Protein AF-0000000074068863 (afdb_homodimer)

Sequence (224 aa):
MDCFADDRDALNDFAKYYNNAHLSDVNIIVGDDTFAAHRLILAKNSEVFDRMLSQRWNGEKKDLEMVEDAPCQKVFPAFLRFLYCNHVVLHQDNCLPILILADKYNVISLKKMDCFADDRDALNDFAKYYNNAHLSDVNIIVGDDTFAAHRLILAKN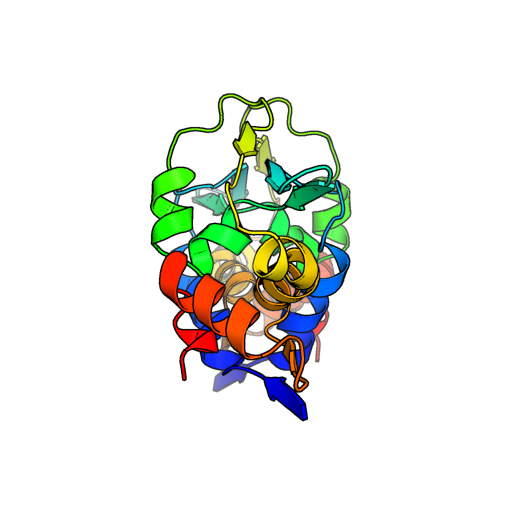SEVFDRMLSQRWNGEKKDLEMVEDAPCQKVFPAFLRFLYCNHVVLHQDNCLPILILADKYNVISLKK

Structure (mmCIF, N/CA/C/O backbone):
data_AF-0000000074068863-model_v1
#
loop_
_entity.id
_entity.type
_entity.pdbx_description
1 polymer 'BTB/POZ domain protein'
#
loop_
_atom_site.group_PDB
_atom_site.id
_atom_site.type_symbol
_atom_site.label_atom_id
_atom_site.label_alt_id
_atom_site.label_comp_id
_atom_site.label_asym_id
_atom_site.label_entity_id
_atom_site.label_seq_id
_atom_site.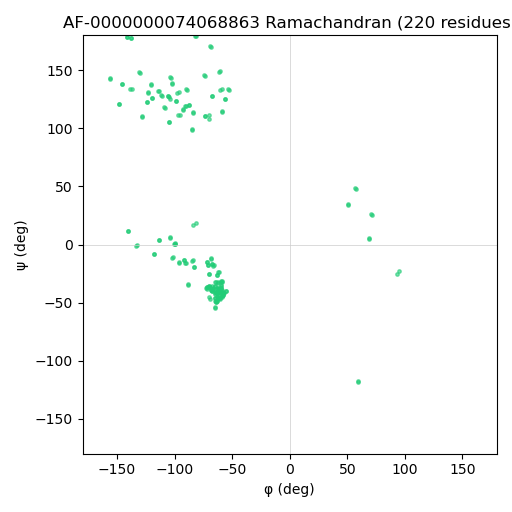pdbx_PDB_ins_code
_atom_site.Cartn_x
_atom_site.Cartn_y
_atom_site.Cartn_z
_atom_site.occupancy
_atom_site.B_iso_or_equiv
_atom_site.auth_seq_id
_atom_site.auth_comp_id
_atom_site.auth_asym_id
_atom_site.auth_atom_id
_atom_site.pdbx_PDB_model_num
ATOM 1 N N . MET A 1 1 ? -13 -16.969 -13.836 1 90.25 1 MET A N 1
ATOM 2 C CA . MET A 1 1 ? -13.695 -16.438 -12.664 1 90.25 1 MET A CA 1
ATOM 3 C C . MET A 1 1 ? -12.945 -15.25 -12.07 1 90.25 1 MET A C 1
ATOM 5 O O . MET A 1 1 ? -11.734 -15.32 -11.844 1 90.25 1 MET A O 1
ATOM 9 N N . ASP A 1 2 ? -13.688 -14.156 -11.938 1 90.56 2 ASP A N 1
ATOM 10 C CA . ASP A 1 2 ? -13.117 -12.953 -11.336 1 90.56 2 ASP A CA 1
ATOM 11 C C . ASP A 1 2 ? -13.195 -13.016 -9.812 1 90.56 2 ASP A C 1
ATOM 13 O O . ASP A 1 2 ? -14.281 -13.016 -9.234 1 90.56 2 ASP A O 1
ATOM 17 N N . CYS A 1 3 ? -12.094 -13.094 -9.188 1 92.06 3 CYS A N 1
ATOM 18 C CA . CYS A 1 3 ? -12.039 -13.25 -7.742 1 92.06 3 CYS A CA 1
ATOM 19 C C . CYS A 1 3 ? -11.414 -12.023 -7.086 1 92.06 3 CYS A C 1
ATOM 21 O O . CYS A 1 3 ? -10.414 -11.492 -7.578 1 92.06 3 CYS A O 1
ATOM 23 N N . PHE A 1 4 ? -12.078 -11.531 -6.055 1 90.44 4 PHE A N 1
ATOM 24 C CA . PHE A 1 4 ? -11.57 -10.453 -5.223 1 90.44 4 PHE A CA 1
ATOM 25 C C . PHE A 1 4 ? -11.438 -10.898 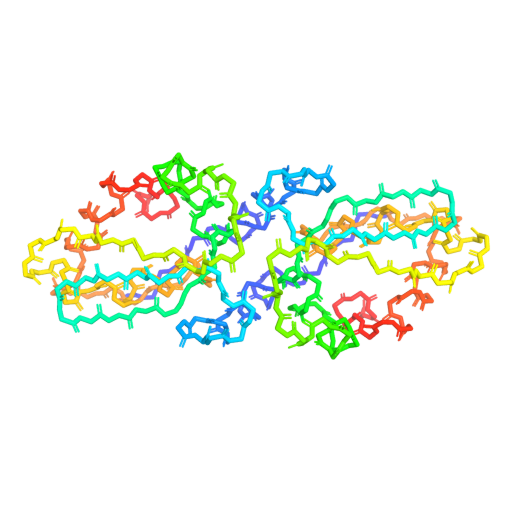-3.773 1 90.44 4 PHE A C 1
ATOM 27 O O . PHE A 1 4 ? -12.297 -11.617 -3.256 1 90.44 4 PHE A O 1
ATOM 34 N N . ALA A 1 5 ? -10.391 -10.516 -3.166 1 93.94 5 ALA A N 1
ATOM 35 C CA . ALA A 1 5 ? -10.312 -10.656 -1.714 1 93.94 5 ALA A CA 1
ATOM 36 C C . ALA A 1 5 ? -11.016 -9.5 -1.014 1 93.94 5 ALA A C 1
ATOM 38 O O . ALA A 1 5 ? -11.664 -8.68 -1.663 1 93.94 5 ALA A O 1
ATOM 39 N N . ASP A 1 6 ? -11.016 -9.539 0.266 1 93.94 6 ASP A N 1
ATOM 40 C CA . ASP A 1 6 ? -11.672 -8.5 1.047 1 93.94 6 ASP A CA 1
ATOM 41 C C . ASP A 1 6 ? -10.867 -7.203 1.026 1 93.94 6 ASP A C 1
ATOM 43 O O . ASP A 1 6 ? -9.789 -7.129 1.625 1 93.94 6 ASP A O 1
ATOM 47 N N . ASP A 1 7 ? -11.367 -6.223 0.38 1 93.5 7 ASP A N 1
ATOM 48 C CA . ASP A 1 7 ? -10.648 -4.969 0.178 1 93.5 7 ASP A CA 1
ATOM 49 C C . ASP A 1 7 ? -10.414 -4.25 1.506 1 93.5 7 ASP A C 1
ATOM 51 O O . ASP A 1 7 ? -9.352 -3.662 1.719 1 93.5 7 ASP A O 1
ATOM 55 N N . ARG A 1 8 ? -11.391 -4.234 2.352 1 92.56 8 ARG A N 1
ATOM 56 C CA . ARG A 1 8 ? -11.242 -3.557 3.635 1 92.56 8 ARG A CA 1
ATOM 57 C C . ARG A 1 8 ? -10.148 -4.203 4.473 1 92.56 8 ARG A C 1
ATOM 59 O O . ARG A 1 8 ? -9.32 -3.508 5.066 1 92.56 8 ARG A O 1
ATOM 66 N N . ASP A 1 9 ? -10.141 -5.5 4.438 1 93.56 9 ASP A N 1
ATOM 67 C CA . ASP A 1 9 ? -9.094 -6.23 5.156 1 93.56 9 ASP A CA 1
ATOM 68 C C . ASP A 1 9 ? -7.715 -5.914 4.586 1 93.56 9 ASP A C 1
ATOM 70 O O . ASP A 1 9 ? -6.758 -5.73 5.336 1 93.56 9 ASP A O 1
ATOM 74 N N . ALA A 1 10 ? -7.688 -5.859 3.299 1 93.88 10 ALA A N 1
ATOM 75 C CA . ALA A 1 10 ? -6.418 -5.586 2.633 1 93.88 10 ALA A CA 1
ATOM 76 C C . ALA A 1 10 ? -5.895 -4.199 2.998 1 93.88 10 ALA A C 1
ATOM 78 O O . ALA A 1 10 ? -4.699 -4.027 3.25 1 93.88 10 ALA A O 1
ATOM 79 N N . LEU A 1 11 ? -6.758 -3.236 3.051 1 93.75 11 LEU A N 1
ATOM 80 C CA . LEU A 1 11 ? -6.34 -1.877 3.385 1 93.75 11 LEU A CA 1
ATOM 81 C C . LEU A 1 11 ? -5.977 -1.769 4.863 1 93.75 11 LEU A C 1
ATOM 83 O O . LEU A 1 11 ? -5.02 -1.075 5.219 1 93.75 11 LEU A O 1
ATOM 87 N N . ASN A 1 12 ? -6.746 -2.469 5.672 1 93.06 12 ASN A N 1
ATOM 88 C CA . ASN A 1 12 ? -6.469 -2.461 7.105 1 93.06 12 ASN A CA 1
ATOM 89 C C . ASN A 1 12 ? -5.105 -3.068 7.418 1 93.06 12 ASN A C 1
ATOM 91 O O . ASN A 1 12 ? -4.484 -2.727 8.43 1 93.06 12 ASN A O 1
ATOM 95 N N . ASP A 1 13 ? -4.672 -3.92 6.562 1 94.81 13 ASP A N 1
ATOM 96 C CA . ASP A 1 13 ? -3.371 -4.555 6.742 1 94.81 13 ASP A CA 1
ATOM 97 C C . ASP A 1 13 ? -2.238 -3.541 6.598 1 94.81 13 ASP A C 1
ATOM 99 O O . ASP A 1 13 ? -1.121 -3.781 7.059 1 94.81 13 ASP A O 1
ATOM 103 N N . PHE A 1 14 ? -2.555 -2.404 6.023 1 97.06 14 PHE A N 1
ATOM 104 C CA . PHE A 1 14 ? -1.539 -1.364 5.922 1 97.06 14 PHE A CA 1
ATOM 105 C C . PHE A 1 14 ? -1.458 -0.557 7.211 1 97.06 14 PHE A C 1
ATOM 107 O O . PHE A 1 14 ? -0.473 0.146 7.449 1 97.06 14 PHE A O 1
ATOM 114 N N . ALA A 1 15 ? -2.477 -0.625 7.996 1 96.31 15 ALA A N 1
ATOM 115 C CA . ALA A 1 15 ? -2.574 0.203 9.195 1 96.31 15 ALA A CA 1
ATOM 116 C C . ALA A 1 15 ? -1.406 -0.059 10.141 1 96.31 15 ALA A C 1
ATOM 118 O O . ALA A 1 15 ? -0.915 0.859 10.797 1 96.31 15 ALA A O 1
ATOM 119 N N . LYS A 1 16 ? -0.924 -1.283 10.125 1 96.44 16 LYS A N 1
ATOM 120 C CA . LYS A 1 16 ? 0.138 -1.63 11.062 1 96.44 16 LYS A CA 1
ATOM 121 C C . LYS A 1 16 ? 1.459 -0.978 10.664 1 96.44 16 LYS A C 1
ATOM 123 O O . LYS A 1 16 ? 2.396 -0.921 11.469 1 96.44 16 LYS A O 1
ATOM 128 N N . TYR A 1 17 ? 1.529 -0.523 9.508 1 97.69 17 TYR A N 1
ATOM 129 C CA . TYR A 1 17 ? 2.766 0.092 9.039 1 97.69 17 TYR A CA 1
ATOM 130 C C . TYR A 1 17 ? 2.76 1.594 9.297 1 97.69 17 TYR A C 1
ATOM 132 O O . TYR A 1 17 ? 3.799 2.252 9.195 1 97.69 17 TYR A O 1
ATOM 140 N N . TYR A 1 18 ? 1.599 2.137 9.617 1 98.25 18 TYR A N 1
ATOM 141 C CA . TYR A 1 18 ? 1.511 3.557 9.945 1 98.25 18 TYR A CA 1
ATOM 142 C C . TYR A 1 18 ? 2.449 3.912 11.094 1 98.25 18 TYR A C 1
ATOM 144 O O . TYR A 1 18 ? 2.391 3.301 12.156 1 98.25 18 TYR A O 1
ATOM 152 N N . ASN A 1 19 ? 3.252 4.887 10.766 1 98.06 19 ASN A N 1
ATOM 153 C CA . ASN A 1 19 ? 4.242 5.391 11.711 1 98.06 19 ASN A CA 1
ATOM 154 C C . ASN A 1 19 ? 5.07 4.258 12.312 1 98.06 19 ASN A C 1
ATOM 156 O O . ASN A 1 19 ? 5.289 4.219 13.523 1 98.06 19 ASN A O 1
ATOM 160 N N . ASN A 1 20 ? 5.352 3.281 11.609 1 96.69 20 ASN A N 1
ATOM 161 C CA . ASN A 1 20 ? 6.203 2.131 11.883 1 96.69 20 ASN A CA 1
ATOM 162 C C . ASN A 1 20 ? 7.457 2.141 11.016 1 96.69 20 ASN A C 1
ATOM 164 O O . ASN A 1 20 ? 7.375 2.32 9.797 1 96.69 20 ASN A O 1
ATOM 168 N N . ALA A 1 21 ? 8.594 2.012 11.602 1 93.94 21 ALA A N 1
ATOM 169 C CA . ALA A 1 21 ? 9.867 2.117 10.898 1 93.94 21 ALA A CA 1
ATOM 170 C C . ALA A 1 21 ? 10.094 0.907 9.992 1 93.94 21 ALA A C 1
ATOM 172 O O . ALA A 1 21 ? 10.969 0.932 9.125 1 93.94 21 ALA A O 1
ATOM 173 N N . HIS A 1 22 ? 9.328 -0.153 10.273 1 93.88 22 HIS A N 1
ATOM 174 C CA . HIS A 1 22 ? 9.5 -1.366 9.484 1 93.88 22 HIS A CA 1
ATOM 175 C C . HIS A 1 22 ? 9.258 -1.096 8 1 93.88 22 HIS A C 1
ATOM 177 O O . HIS A 1 22 ? 8.18 -0.632 7.617 1 93.88 22 HIS A O 1
ATOM 183 N N . LEU A 1 23 ? 10.289 -1.227 7.152 1 92.5 23 LEU A N 1
ATOM 184 C CA . LEU A 1 23 ? 10.305 -1.057 5.703 1 92.5 23 LEU A CA 1
ATOM 185 C C . LEU A 1 23 ? 10.094 0.406 5.324 1 92.5 23 LEU A C 1
ATOM 187 O O . LEU A 1 23 ? 9.859 0.722 4.156 1 92.5 23 LEU A O 1
ATOM 191 N N . SER A 1 24 ? 10.039 1.281 6.293 1 93.75 24 SER A N 1
ATOM 192 C CA . SER A 1 24 ? 9.891 2.705 6.012 1 93.75 24 SER A CA 1
ATOM 193 C C . SER A 1 24 ? 11.055 3.23 5.184 1 93.75 24 SER A C 1
ATOM 195 O O . SER A 1 24 ? 12.188 2.762 5.328 1 93.75 24 SER A O 1
ATOM 197 N N . ASP A 1 25 ? 10.781 4.246 4.355 1 90.81 25 ASP A N 1
ATOM 198 C CA . ASP A 1 25 ? 11.82 4.754 3.471 1 90.81 25 ASP A CA 1
ATOM 199 C C . ASP A 1 25 ? 11.758 6.273 3.363 1 90.81 25 ASP A C 1
ATOM 201 O O . ASP A 1 25 ? 12.414 6.867 2.502 1 90.81 25 ASP A O 1
ATOM 205 N N . VAL A 1 26 ? 10.969 6.906 4.238 1 93.62 26 VAL A N 1
ATOM 206 C CA . VAL A 1 26 ? 10.906 8.359 4.316 1 93.62 26 VAL A CA 1
ATOM 207 C C . VAL A 1 26 ? 10.438 8.781 5.711 1 93.62 26 VAL A C 1
ATOM 209 O O . VAL A 1 26 ? 9.656 8.078 6.352 1 93.62 26 VAL A O 1
ATOM 212 N N . ASN A 1 27 ? 10.977 9.859 6.207 1 96.12 27 ASN A N 1
ATOM 213 C CA . ASN A 1 27 ? 10.492 10.516 7.418 1 96.12 27 ASN A CA 1
ATOM 214 C C . ASN A 1 27 ? 9.734 11.797 7.098 1 96.12 27 ASN A C 1
ATOM 216 O O . ASN A 1 27 ? 10.258 12.672 6.398 1 96.12 27 ASN A O 1
ATOM 220 N N . ILE A 1 28 ? 8.578 11.875 7.621 1 97.62 28 ILE A N 1
ATOM 221 C CA . ILE A 1 28 ? 7.801 13.102 7.473 1 97.62 28 ILE A CA 1
ATOM 222 C C . ILE A 1 28 ? 7.934 13.953 8.734 1 97.62 28 ILE A C 1
ATOM 224 O O . ILE A 1 28 ? 7.641 13.492 9.836 1 97.62 28 ILE A O 1
ATOM 228 N N . ILE A 1 29 ? 8.359 15.117 8.555 1 98 29 ILE A N 1
ATOM 229 C CA . ILE A 1 29 ? 8.531 16.031 9.68 1 98 29 ILE A CA 1
ATOM 230 C C . ILE A 1 29 ? 7.473 17.125 9.617 1 98 29 ILE A C 1
ATOM 232 O O . ILE A 1 29 ? 7.375 17.859 8.633 1 98 29 ILE A O 1
ATOM 236 N N . VAL A 1 30 ? 6.633 17.234 10.578 1 98.12 30 VAL A N 1
ATOM 237 C CA . VAL A 1 30 ? 5.586 18.25 10.703 1 98.12 30 VAL A CA 1
ATOM 238 C C . VAL A 1 30 ? 5.68 18.922 12.07 1 98.12 30 VAL A C 1
ATOM 240 O O . VAL A 1 30 ? 5.32 18.328 13.086 1 98.12 30 VAL A O 1
ATOM 243 N N . GLY A 1 31 ? 6.105 20.172 12.047 1 96.19 31 GLY A N 1
ATOM 244 C CA . GLY A 1 31 ? 6.391 20.797 13.32 1 96.19 31 GLY A CA 1
ATOM 245 C C . GLY A 1 31 ? 7.453 20.078 14.125 1 96.19 31 GLY A C 1
ATOM 246 O O . GLY A 1 31 ? 8.562 19.859 13.641 1 96.19 31 GLY A O 1
ATOM 247 N N . ASP A 1 32 ? 7.09 19.594 15.289 1 95.88 32 ASP A N 1
ATOM 248 C CA . ASP A 1 32 ? 8.039 18.922 16.172 1 95.88 32 ASP A CA 1
ATOM 249 C C . ASP A 1 32 ? 7.926 17.406 16.062 1 95.88 32 ASP A C 1
ATOM 251 O O . ASP A 1 32 ? 8.68 16.672 16.703 1 95.88 32 ASP A O 1
ATOM 255 N N . ASP A 1 33 ? 7.059 16.953 15.227 1 97.5 33 ASP A N 1
ATOM 256 C CA . ASP A 1 33 ? 6.812 15.523 15.133 1 97.5 33 ASP A CA 1
ATOM 257 C C . ASP A 1 33 ? 7.477 14.938 13.891 1 97.5 33 ASP A C 1
ATOM 259 O O . ASP A 1 33 ? 7.605 15.617 12.867 1 97.5 33 ASP A O 1
ATOM 263 N N . THR A 1 34 ? 7.941 13.773 14.055 1 98 34 THR A N 1
ATOM 264 C CA . THR A 1 34 ? 8.484 13 12.953 1 98 34 THR A CA 1
ATOM 265 C C . THR A 1 34 ? 7.766 11.656 12.82 1 98 34 THR A C 1
ATOM 267 O O . THR A 1 34 ? 7.543 10.969 13.82 1 98 34 THR A O 1
ATOM 270 N N . PHE A 1 35 ? 7.352 11.328 11.609 1 98.31 35 PHE A N 1
ATOM 271 C CA . PHE A 1 35 ? 6.648 10.078 11.344 1 98.31 35 PHE A CA 1
ATOM 272 C C . PHE A 1 35 ? 7.418 9.227 10.336 1 98.31 35 PHE A C 1
ATOM 274 O O . PHE A 1 35 ? 7.758 9.703 9.25 1 98.31 35 PHE A O 1
ATOM 281 N N . ALA A 1 36 ? 7.688 7.977 10.727 1 97 36 ALA A N 1
ATOM 282 C CA . ALA A 1 36 ? 8.148 7.02 9.727 1 97 36 ALA A CA 1
ATOM 283 C C . ALA A 1 36 ? 7.043 6.695 8.727 1 97 36 ALA A C 1
ATOM 285 O O . ALA A 1 36 ? 5.91 6.406 9.117 1 97 36 ALA A O 1
ATOM 286 N N . ALA A 1 37 ? 7.355 6.832 7.441 1 97 37 ALA A N 1
ATOM 287 C CA . ALA A 1 37 ? 6.336 6.594 6.426 1 97 37 ALA A CA 1
ATOM 288 C C . ALA A 1 37 ? 6.91 5.809 5.246 1 97 37 ALA A C 1
ATOM 290 O O . ALA A 1 37 ? 8.062 5.371 5.289 1 97 37 ALA A O 1
ATOM 291 N N . HIS A 1 38 ? 6.148 5.5 4.324 1 95.81 38 HIS A N 1
ATOM 292 C CA . HIS A 1 38 ? 6.496 4.746 3.123 1 95.81 38 HIS A CA 1
ATOM 293 C C . HIS A 1 38 ? 6.145 5.531 1.862 1 95.81 38 HIS A C 1
ATOM 295 O O . HIS A 1 38 ? 4.988 5.91 1.663 1 95.81 38 HIS A O 1
ATOM 301 N N . ARG A 1 39 ? 7.102 5.77 1.04 1 95.88 39 ARG A N 1
ATOM 302 C CA . ARG A 1 39 ? 6.918 6.602 -0.145 1 95.88 39 ARG A CA 1
ATOM 303 C C . ARG A 1 39 ? 5.773 6.082 -1.008 1 95.88 39 ARG A C 1
ATOM 305 O O . ARG A 1 39 ? 4.984 6.867 -1.536 1 95.88 39 ARG A O 1
ATOM 312 N N . LEU A 1 40 ? 5.672 4.785 -1.131 1 96.44 40 LEU A N 1
ATOM 313 C CA . LEU A 1 40 ? 4.648 4.18 -1.975 1 96.44 40 LEU A CA 1
ATOM 314 C C . LEU A 1 40 ? 3.252 4.586 -1.514 1 96.44 40 LEU A C 1
ATOM 316 O O . LEU A 1 40 ? 2.4 4.938 -2.334 1 96.44 40 LEU A O 1
ATOM 320 N N . ILE A 1 41 ? 3.008 4.555 -0.222 1 97.81 41 ILE A N 1
ATOM 321 C CA . ILE A 1 41 ? 1.711 4.898 0.351 1 97.81 41 ILE A CA 1
ATOM 322 C C . ILE A 1 41 ? 1.386 6.359 0.052 1 97.81 41 ILE A C 1
ATOM 324 O O . I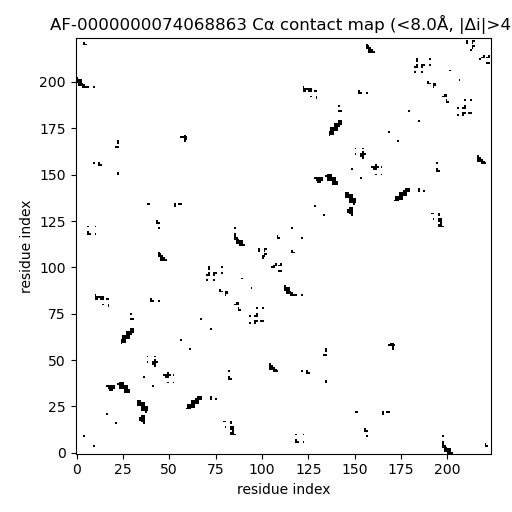LE A 1 41 ? 0.269 6.68 -0.359 1 97.81 41 ILE A O 1
ATOM 328 N N . LEU A 1 42 ? 2.361 7.184 0.259 1 97.44 42 LEU A N 1
ATOM 329 C CA . LEU A 1 42 ? 2.166 8.609 0.044 1 97.44 42 LEU A CA 1
ATOM 330 C C . LEU A 1 42 ? 1.904 8.906 -1.429 1 97.44 42 LEU A C 1
ATOM 332 O O . LEU A 1 42 ? 0.942 9.602 -1.765 1 97.44 42 LEU A O 1
ATOM 336 N N . ALA A 1 43 ? 2.686 8.328 -2.285 1 96.81 43 ALA A N 1
ATOM 337 C CA . ALA A 1 43 ? 2.623 8.602 -3.719 1 96.81 43 ALA A CA 1
ATOM 338 C C . ALA A 1 43 ? 1.327 8.07 -4.324 1 96.81 43 ALA A C 1
ATOM 340 O O . ALA A 1 43 ? 0.73 8.703 -5.191 1 96.81 43 ALA A O 1
ATOM 341 N N . LYS A 1 44 ? 0.929 6.949 -3.875 1 96.94 44 LYS A N 1
ATOM 342 C CA . LYS A 1 44 ? -0.286 6.332 -4.398 1 96.94 44 LYS A CA 1
ATOM 343 C C . LYS A 1 44 ? -1.507 7.207 -4.133 1 96.94 44 LYS A C 1
ATOM 345 O O . LYS A 1 44 ? -2.426 7.27 -4.953 1 96.94 44 LYS A O 1
ATOM 350 N N . ASN A 1 45 ? -1.521 7.918 -3.043 1 97.12 45 ASN A N 1
ATOM 351 C CA . ASN A 1 45 ? -2.691 8.664 -2.594 1 97.12 45 ASN A CA 1
ATOM 352 C C . ASN A 1 45 ? -2.631 10.125 -3.035 1 97.12 45 ASN A C 1
ATOM 354 O O . ASN A 1 45 ? -3.635 10.836 -2.979 1 97.12 45 ASN A O 1
ATOM 358 N N . SER A 1 46 ? -1.479 10.547 -3.441 1 97.69 46 SER A N 1
ATOM 359 C CA . SER A 1 46 ? -1.29 11.984 -3.656 1 97.69 46 SER A CA 1
ATOM 360 C C . SER A 1 46 ? -0.292 12.242 -4.777 1 97.69 46 SER A C 1
ATOM 362 O O . SER A 1 46 ? 0.893 11.93 -4.648 1 97.69 46 SER A O 1
ATOM 364 N N . GLU A 1 47 ? -0.693 12.93 -5.82 1 96.25 47 GLU A N 1
ATOM 365 C CA . GLU A 1 47 ? 0.211 13.32 -6.898 1 96.25 47 GLU A CA 1
ATOM 366 C C . GLU A 1 47 ? 1.283 14.281 -6.402 1 96.25 47 GLU A C 1
ATOM 368 O O . GLU A 1 47 ? 2.412 14.273 -6.895 1 96.25 47 GLU A O 1
ATOM 373 N N . VAL A 1 48 ? 0.938 15.07 -5.473 1 97.06 48 VAL A N 1
ATOM 374 C CA . VAL A 1 48 ? 1.883 16.016 -4.883 1 97.06 48 VAL A CA 1
ATOM 375 C C . VAL A 1 48 ? 3.008 15.25 -4.191 1 97.06 48 VAL A C 1
ATOM 377 O O . VAL A 1 48 ? 4.188 15.5 -4.453 1 97.06 48 VAL A O 1
ATOM 380 N N . PHE A 1 49 ? 2.615 14.297 -3.371 1 96.62 49 PHE A N 1
ATOM 381 C CA . PHE A 1 49 ? 3.635 13.469 -2.736 1 96.62 49 PHE A CA 1
ATOM 382 C C . PHE A 1 49 ? 4.422 12.688 -3.777 1 96.62 49 PHE A C 1
ATOM 384 O O . PHE A 1 49 ? 5.633 12.484 -3.631 1 96.62 49 PHE A O 1
ATOM 391 N N . ASP A 1 50 ? 3.738 12.234 -4.781 1 96.06 50 ASP A N 1
ATOM 392 C CA . ASP A 1 50 ? 4.406 11.484 -5.84 1 96.06 50 ASP A CA 1
ATOM 393 C C . ASP A 1 50 ? 5.52 12.312 -6.477 1 96.06 50 ASP A C 1
ATOM 395 O O . ASP A 1 50 ? 6.637 11.82 -6.66 1 96.06 50 ASP A O 1
ATOM 399 N N . ARG A 1 51 ? 5.262 13.492 -6.727 1 94 51 ARG A N 1
ATOM 400 C CA . ARG A 1 51 ? 6.246 14.391 -7.328 1 94 51 ARG A CA 1
ATOM 401 C C . ARG A 1 51 ? 7.371 14.703 -6.348 1 94 51 ARG A C 1
ATOM 403 O O . ARG A 1 51 ? 8.539 14.742 -6.73 1 94 51 ARG A O 1
ATOM 410 N N . MET A 1 52 ? 7.059 14.828 -5.062 1 92.06 52 MET A N 1
ATOM 411 C CA . MET A 1 52 ? 8.039 15.164 -4.035 1 92.06 52 MET A CA 1
ATOM 412 C C . MET A 1 52 ? 9.008 14.016 -3.801 1 92.06 52 MET A C 1
ATOM 414 O O . MET A 1 52 ? 10.164 14.227 -3.434 1 92.06 52 MET A O 1
ATOM 418 N N . LEU A 1 53 ? 8.492 12.82 -4.117 1 91.25 53 LEU A N 1
ATOM 419 C CA . LEU A 1 53 ? 9.25 11.641 -3.697 1 91.25 53 LEU A CA 1
ATOM 420 C C . LEU A 1 53 ? 9.789 10.883 -4.902 1 91.25 53 LEU A C 1
ATOM 422 O O . LEU A 1 53 ? 10.344 9.789 -4.758 1 91.25 53 LEU A O 1
ATOM 426 N N . SER A 1 54 ? 9.578 11.391 -6.023 1 86.38 54 SER A N 1
ATOM 427 C CA . SER A 1 54 ? 9.922 10.695 -7.262 1 86.38 54 SER A CA 1
ATOM 428 C C . SER A 1 54 ? 11.438 10.578 -7.422 1 86.38 54 SER A C 1
ATOM 430 O O . SER A 1 54 ? 11.914 9.797 -8.242 1 86.38 54 SER A O 1
ATOM 432 N N . GLN A 1 55 ? 12.148 11.281 -6.641 1 77.94 55 GLN A N 1
ATOM 433 C CA . GLN A 1 55 ? 13.594 11.188 -6.785 1 77.94 55 GLN A CA 1
ATOM 434 C C . GLN A 1 55 ? 14.117 9.867 -6.23 1 77.94 55 GLN A C 1
ATOM 436 O O . GLN A 1 55 ? 13.516 9.289 -5.324 1 77.94 55 GLN A O 1
ATOM 441 N N . ARG A 1 56 ? 15.164 9.438 -6.98 1 66.5 56 ARG A N 1
ATOM 442 C CA . ARG A 1 56 ? 15.758 8.141 -6.68 1 66.5 56 ARG A CA 1
ATOM 443 C C . ARG A 1 56 ? 16.281 8.094 -5.25 1 66.5 56 ARG A C 1
ATOM 445 O O . ARG A 1 56 ? 16.844 9.07 -4.758 1 66.5 56 ARG A O 1
ATOM 452 N N . TRP A 1 57 ? 15.898 6.98 -4.672 1 64.56 57 TRP A N 1
ATOM 453 C CA . TRP A 1 57 ? 16.344 6.668 -3.318 1 64.56 57 TRP A CA 1
ATOM 454 C C . TRP A 1 57 ? 17.844 6.344 -3.303 1 64.56 57 TRP A C 1
ATOM 456 O O . TRP A 1 57 ? 18.312 5.551 -4.117 1 64.56 57 TRP A O 1
ATOM 466 N N . ASN A 1 58 ? 18.609 7.145 -2.811 1 62.59 58 ASN A N 1
ATOM 467 C CA . ASN A 1 58 ? 20.047 6.922 -2.713 1 62.59 58 ASN A CA 1
ATOM 468 C C . ASN A 1 58 ? 20.391 6.043 -1.515 1 62.59 58 ASN A C 1
ATOM 470 O O . ASN A 1 58 ? 21.562 5.961 -1.121 1 62.59 58 ASN A O 1
ATOM 474 N N . GLY A 1 59 ? 19.391 5.344 -1.023 1 63.09 59 GLY A N 1
ATOM 475 C CA . GLY A 1 59 ? 19.625 4.461 0.107 1 63.09 59 GLY A CA 1
ATOM 476 C C . GLY A 1 59 ? 19.344 5.113 1.445 1 63.09 59 GLY A C 1
ATOM 477 O O . GLY A 1 59 ? 19.172 4.426 2.455 1 63.09 59 GLY A O 1
ATOM 478 N N . GLU A 1 60 ? 19.453 6.43 1.458 1 67.31 60 GLU A N 1
ATOM 479 C CA . GLU A 1 60 ? 19.219 7.105 2.727 1 67.31 60 GLU A CA 1
ATOM 480 C C . GLU A 1 60 ? 17.766 7.605 2.82 1 67.31 60 GLU A C 1
ATOM 482 O O . GLU A 1 60 ? 17.219 8.109 1.84 1 67.31 60 GLU A O 1
ATOM 487 N N . LYS A 1 61 ? 17.266 7.234 3.973 1 78.19 61 LYS A N 1
ATOM 488 C CA . LYS A 1 61 ? 15.922 7.742 4.207 1 78.19 61 LYS A CA 1
ATOM 489 C C . LYS A 1 61 ? 15.867 9.258 4.016 1 78.19 61 LYS A C 1
ATOM 491 O O . LYS A 1 61 ? 16.734 9.984 4.492 1 78.19 61 LYS A O 1
ATOM 496 N N . LYS A 1 62 ? 14.93 9.633 3.34 1 83.56 62 LYS A N 1
ATOM 497 C CA . LYS A 1 62 ? 14.703 11.047 3.076 1 83.56 62 LYS A CA 1
ATOM 498 C C . LYS A 1 62 ? 13.828 11.672 4.156 1 83.56 62 LYS A C 1
ATOM 500 O O . LYS A 1 62 ? 12.852 11.07 4.602 1 83.56 62 LYS A O 1
ATOM 505 N N .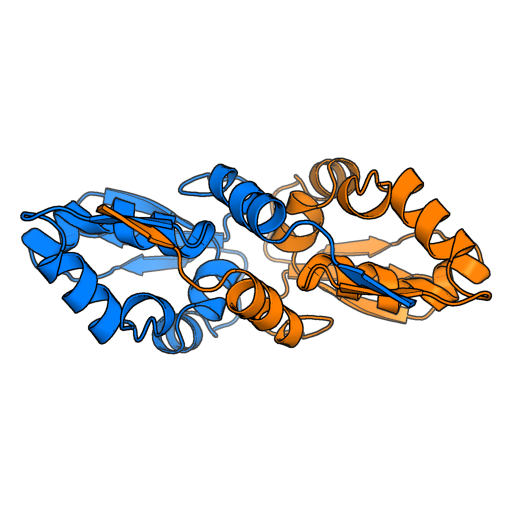 ASP A 1 63 ? 14.297 12.82 4.609 1 91.38 63 ASP A N 1
ATOM 506 C CA . ASP A 1 63 ? 13.445 13.625 5.477 1 91.38 63 ASP A CA 1
ATOM 507 C C . ASP A 1 63 ? 12.602 14.602 4.66 1 91.38 63 ASP A C 1
ATOM 509 O O . ASP A 1 63 ? 13.141 15.422 3.908 1 91.38 63 ASP A O 1
ATOM 513 N N . LEU A 1 64 ? 11.359 14.453 4.773 1 94 64 LEU A N 1
ATOM 514 C CA . LEU A 1 64 ? 10.43 15.359 4.109 1 94 64 LEU A CA 1
ATOM 515 C C . LEU A 1 64 ? 9.805 16.328 5.113 1 94 64 LEU A C 1
ATOM 517 O O . LEU A 1 64 ? 8.961 15.922 5.918 1 94 64 LEU A O 1
ATOM 521 N N . GLU A 1 65 ? 10.234 17.516 5.078 1 95.25 65 GLU A N 1
ATOM 522 C CA . GLU A 1 65 ? 9.711 18.516 6 1 95.25 65 GLU A CA 1
ATOM 523 C C . GLU A 1 65 ? 8.469 19.188 5.434 1 95.25 65 GLU A C 1
ATOM 525 O O . GLU A 1 65 ? 8.523 19.812 4.367 1 95.25 65 GLU A O 1
ATOM 530 N N . MET A 1 66 ? 7.387 19.047 6.156 1 95.69 66 MET A N 1
ATOM 531 C CA . MET A 1 66 ? 6.117 19.656 5.77 1 95.69 66 MET A CA 1
ATOM 532 C C . MET A 1 66 ? 5.812 20.891 6.625 1 95.69 66 MET A C 1
ATOM 534 O O . MET A 1 66 ? 5.766 20.797 7.852 1 95.69 66 MET A O 1
ATOM 538 N N . VAL A 1 67 ? 5.582 21.938 5.965 1 96.69 67 VAL A N 1
ATOM 539 C CA . VAL A 1 67 ? 5.242 23.172 6.664 1 96.69 67 VAL A CA 1
ATOM 540 C C . VAL A 1 67 ? 3.725 23.328 6.719 1 96.69 67 VAL A C 1
ATOM 542 O O . VAL A 1 67 ? 3.088 23.594 5.695 1 96.69 67 VAL A O 1
ATOM 545 N N . GLU A 1 68 ? 3.178 23.219 7.879 1 98.06 68 GLU A N 1
ATOM 546 C CA . GLU A 1 68 ? 1.736 23.297 8.102 1 98.06 68 GLU A CA 1
ATOM 547 C C . GLU A 1 68 ? 1.408 24.266 9.234 1 98.06 68 GLU A C 1
ATOM 549 O O . GLU A 1 68 ? 2.209 24.453 10.148 1 98.06 68 GLU A O 1
ATOM 554 N N . ASP A 1 69 ? 0.293 24.891 9.133 1 97.62 69 ASP A N 1
ATOM 555 C CA . ASP A 1 69 ? -0.154 25.719 10.25 1 97.62 69 ASP A CA 1
ATOM 556 C C . ASP A 1 69 ? -0.546 24.859 11.453 1 97.62 69 ASP A C 1
ATOM 558 O O . ASP A 1 69 ? -0.62 23.625 11.344 1 97.62 69 ASP A O 1
ATOM 562 N N . ALA A 1 70 ? -0.775 25.422 12.539 1 97.62 70 ALA A N 1
ATOM 563 C CA . ALA A 1 70 ? -0.948 24.719 13.812 1 97.62 70 ALA A CA 1
ATOM 564 C C . ALA A 1 70 ? -2.137 23.766 13.758 1 97.62 70 ALA A C 1
ATOM 566 O O . ALA A 1 70 ? -2.027 22.609 14.164 1 97.62 70 ALA A O 1
ATOM 567 N N . PRO A 1 71 ? -3.318 24.172 13.242 1 97.88 71 PRO A N 1
ATOM 568 C CA . PRO A 1 71 ? -4.449 23.25 13.195 1 97.88 71 PRO A CA 1
ATOM 569 C C . PRO A 1 71 ? -4.164 22.016 12.328 1 97.88 71 PRO A C 1
ATOM 571 O O . PRO A 1 71 ? -4.586 20.906 12.672 1 97.88 71 PRO A O 1
ATOM 574 N N . CYS A 1 72 ? -3.488 22.203 11.258 1 98.38 72 CYS A N 1
ATOM 575 C CA . CYS A 1 72 ? -3.156 21.109 10.359 1 98.38 72 CYS A CA 1
ATOM 576 C C . CYS A 1 72 ? -2.092 20.203 10.969 1 98.38 72 CYS A C 1
ATOM 578 O O . CYS A 1 72 ? -2.113 19 10.766 1 98.38 72 CYS A O 1
ATOM 580 N N . GLN A 1 73 ? -1.125 20.828 11.711 1 98.5 73 GLN A N 1
ATOM 581 C CA . GLN A 1 73 ? -0.138 20.016 12.406 1 98.5 73 GLN A CA 1
ATOM 582 C C . GLN A 1 73 ? -0.811 19.062 13.391 1 98.5 73 GLN A C 1
ATOM 584 O O . GLN A 1 73 ? -0.438 17.891 13.477 1 98.5 73 GLN A O 1
ATOM 589 N N . LYS A 1 74 ? -1.785 19.531 14.023 1 97.88 74 LYS A N 1
ATOM 590 C CA . LYS A 1 74 ? -2.477 18.766 15.055 1 97.88 74 LYS A CA 1
ATOM 591 C C . LYS A 1 74 ? -3.176 17.547 14.453 1 97.88 74 LYS A C 1
ATOM 593 O O . LYS A 1 74 ? -3.242 16.5 15.078 1 97.88 74 LYS A O 1
ATOM 598 N N . VAL A 1 75 ? -3.711 17.656 13.234 1 98.25 75 VAL A N 1
ATOM 599 C CA . VAL A 1 75 ? -4.539 16.594 12.672 1 98.25 75 VAL A CA 1
ATOM 600 C C . VAL A 1 75 ? -3.717 15.758 11.695 1 98.25 75 VAL A C 1
ATOM 602 O O . VAL A 1 75 ? -4.223 14.805 11.109 1 98.25 75 VAL A O 1
ATOM 605 N N . PHE A 1 76 ? -2.461 16.078 11.523 1 98.5 76 PHE A N 1
ATOM 606 C CA . PHE A 1 76 ? -1.644 15.414 10.516 1 98.5 76 PHE A CA 1
ATOM 607 C C . PHE A 1 76 ? -1.572 13.914 10.773 1 98.5 76 PHE A C 1
ATOM 609 O O . PHE A 1 76 ? -1.61 13.109 9.836 1 98.5 76 PHE A O 1
ATOM 616 N N . PRO A 1 77 ? -1.511 13.5 12.07 1 98 77 PRO A N 1
ATOM 617 C CA . PRO A 1 77 ? -1.489 12.055 12.32 1 98 77 PRO A CA 1
ATOM 618 C C . PRO A 1 77 ? -2.719 11.344 11.758 1 98 77 PRO A C 1
ATOM 620 O O . PRO A 1 77 ? -2.594 10.289 11.125 1 98 77 PRO A O 1
ATOM 623 N N . ALA A 1 78 ? -3.887 11.906 11.93 1 97.75 78 ALA A N 1
ATOM 624 C CA . ALA A 1 78 ? -5.113 11.312 11.414 1 97.75 78 ALA A CA 1
ATOM 625 C C . ALA A 1 78 ? -5.125 11.312 9.891 1 97.75 78 ALA A C 1
ATOM 627 O O . ALA A 1 78 ? -5.551 10.344 9.258 1 97.75 78 ALA A O 1
ATOM 628 N N . PHE A 1 79 ? -4.602 12.398 9.336 1 98.38 79 PHE A N 1
ATOM 629 C CA . PHE A 1 79 ? -4.48 12.531 7.891 1 98.38 79 PHE A CA 1
ATOM 630 C C . PHE A 1 79 ? -3.545 11.469 7.328 1 98.38 79 PHE A C 1
ATOM 632 O O . PHE A 1 79 ? -3.904 10.758 6.391 1 98.38 79 PHE A O 1
ATOM 639 N N . LEU A 1 80 ? -2.398 11.352 7.949 1 98.56 80 LEU A N 1
ATOM 640 C CA . LEU A 1 80 ? -1.412 10.367 7.5 1 98.56 80 LEU A CA 1
ATOM 641 C C . LEU A 1 80 ? -1.947 8.953 7.652 1 98.56 80 LEU A C 1
ATOM 643 O O . LEU A 1 80 ? -1.765 8.117 6.762 1 98.56 80 LEU A O 1
ATOM 647 N N . ARG A 1 81 ? -2.629 8.68 8.742 1 98 81 ARG A N 1
ATOM 648 C CA . ARG A 1 81 ? -3.197 7.355 8.953 1 98 81 ARG A CA 1
ATOM 649 C C . ARG A 1 81 ? -4.23 7.027 7.879 1 98 81 ARG A C 1
ATOM 651 O O . ARG A 1 81 ? -4.312 5.887 7.418 1 98 81 ARG A O 1
ATOM 658 N N . PHE A 1 82 ? -4.965 7.996 7.496 1 97.94 82 PHE A N 1
ATOM 659 C CA . PHE A 1 82 ? -5.938 7.812 6.426 1 97.94 82 PHE A CA 1
ATOM 660 C C . PHE A 1 82 ? -5.258 7.32 5.152 1 97.94 82 PHE A C 1
ATOM 662 O O . PHE A 1 82 ? -5.785 6.445 4.461 1 97.94 82 PHE A O 1
ATOM 669 N N . LEU A 1 83 ? -4.152 7.863 4.867 1 97.81 83 LEU A N 1
ATOM 670 C CA . LEU A 1 83 ? -3.443 7.465 3.658 1 97.81 83 LEU A CA 1
ATOM 671 C C . LEU A 1 83 ? -3.061 5.992 3.713 1 97.81 83 LEU A C 1
ATOM 673 O O . LEU A 1 83 ? -2.873 5.355 2.674 1 97.81 83 LEU A O 1
ATOM 677 N N . TYR A 1 84 ? -2.949 5.426 4.832 1 97.69 84 TYR A N 1
ATOM 678 C CA . TYR A 1 84 ? -2.576 4.023 4.988 1 97.69 84 TYR A CA 1
ATOM 679 C C . TYR A 1 84 ? -3.805 3.125 4.949 1 97.69 84 TYR A C 1
ATOM 681 O O . TYR A 1 84 ? -3.756 2.016 4.414 1 97.69 84 TYR A O 1
ATOM 689 N N . CYS A 1 85 ? -4.91 3.57 5.473 1 95.31 85 CYS A N 1
ATOM 690 C CA . CYS A 1 85 ? -5.957 2.576 5.695 1 95.31 85 CYS A CA 1
ATOM 691 C C . CYS A 1 85 ? -7.301 3.072 5.18 1 95.31 85 CYS A C 1
ATOM 693 O O . CYS A 1 85 ? -8.32 2.41 5.363 1 95.31 85 CYS A O 1
ATOM 695 N N . ASN A 1 86 ? -7.363 4.273 4.641 1 96 86 ASN A N 1
ATOM 696 C CA . ASN A 1 86 ? -8.547 4.766 3.951 1 96 86 ASN A CA 1
ATOM 697 C C . ASN A 1 86 ? -9.688 5.051 4.926 1 96 86 ASN A C 1
ATOM 699 O O . ASN A 1 86 ? -10.859 4.969 4.559 1 96 86 ASN A O 1
ATOM 703 N N . HIS A 1 87 ? -9.344 5.336 6.16 1 95.88 87 HIS A N 1
ATOM 704 C CA . HIS A 1 87 ? -10.336 5.543 7.211 1 95.88 87 HIS A CA 1
ATOM 705 C C . HIS A 1 87 ? -9.953 6.723 8.102 1 95.88 87 HIS A C 1
ATOM 707 O O . HIS A 1 87 ? -8.781 6.887 8.453 1 95.88 87 HIS A O 1
ATOM 713 N N . VAL A 1 88 ? -10.961 7.609 8.383 1 96.56 88 VAL A N 1
ATOM 714 C CA . VAL A 1 88 ? -10.695 8.734 9.273 1 96.56 88 VAL A CA 1
ATOM 715 C C . VAL A 1 88 ? -11.945 9.047 10.102 1 96.56 88 VAL A C 1
ATOM 717 O O . VAL A 1 88 ? -13.062 8.969 9.594 1 96.56 88 VAL A O 1
ATOM 720 N N . VAL A 1 89 ? -11.742 9.32 11.328 1 96.5 89 VAL A N 1
ATOM 721 C CA . VAL A 1 89 ? -12.82 9.773 12.203 1 96.5 89 VAL A CA 1
ATOM 722 C C . VAL A 1 89 ? -12.859 11.305 12.219 1 96.5 89 VAL A C 1
ATOM 724 O O . VAL A 1 89 ? -11.906 11.945 12.656 1 96.5 89 VAL A O 1
ATOM 727 N N . LEU A 1 90 ? -13.938 11.867 11.742 1 95.81 90 LEU A N 1
ATOM 728 C CA . LEU A 1 90 ? -14.062 13.32 11.656 1 95.81 90 LEU A CA 1
ATOM 729 C C . LEU A 1 90 ? -14.938 13.859 12.781 1 95.81 90 LEU A C 1
ATOM 731 O O . LEU A 1 90 ? -15.898 13.211 13.195 1 95.81 90 LEU A O 1
ATOM 735 N N . HIS A 1 91 ? -14.508 14.875 13.258 1 95.56 91 HIS A N 1
ATOM 736 C CA . HIS A 1 91 ? -15.289 15.641 14.219 1 95.56 91 HIS A CA 1
ATOM 737 C C . HIS A 1 91 ? -15.125 17.141 14 1 95.56 91 HIS A C 1
ATOM 739 O O . HIS A 1 91 ? -14.383 17.562 13.102 1 95.56 91 HIS A O 1
ATOM 745 N N . GLN A 1 92 ? -15.789 17.875 14.773 1 94.69 92 GLN A N 1
ATOM 746 C CA . GLN A 1 92 ? -15.914 19.312 14.547 1 94.69 92 GLN A CA 1
ATOM 747 C C . GLN A 1 92 ? -14.547 20 14.547 1 94.69 92 GLN A C 1
ATOM 749 O O . GLN A 1 92 ? -14.305 20.906 13.75 1 94.69 92 GLN A O 1
ATOM 754 N N . ASP A 1 93 ? -13.656 19.547 15.258 1 95.62 93 ASP A N 1
ATOM 755 C CA . ASP A 1 93 ? -12.391 20.234 15.453 1 95.62 93 ASP A CA 1
ATOM 756 C C . ASP A 1 93 ? -11.359 19.797 14.414 1 95.62 93 ASP A C 1
ATOM 758 O O . ASP A 1 93 ? -10.344 20.469 14.219 1 95.62 93 ASP A O 1
ATOM 762 N N . ASN A 1 94 ? -11.617 18.688 13.742 1 97.12 94 ASN A N 1
ATOM 763 C CA . ASN A 1 94 ? -10.555 18.203 12.875 1 97.12 94 ASN A CA 1
ATOM 764 C C . ASN A 1 94 ? -10.992 18.188 11.406 1 97.12 94 ASN A C 1
ATOM 766 O O . ASN A 1 94 ? -10.156 18.047 10.508 1 97.12 94 ASN A O 1
ATOM 770 N N . CYS A 1 95 ? -12.18 18.422 11.133 1 96.19 95 CYS A N 1
ATOM 771 C CA . CYS A 1 95 ? -12.727 18.281 9.797 1 96.19 95 CYS A CA 1
ATOM 772 C C . CYS A 1 95 ? -12.086 19.281 8.828 1 96.19 95 CYS A C 1
ATOM 774 O O . CYS A 1 95 ? -11.523 18.875 7.812 1 96.19 95 CYS A O 1
ATOM 776 N N . LEU A 1 96 ? -12.117 20.5 9.156 1 97 96 LEU A N 1
ATOM 777 C CA . LEU A 1 96 ? -11.625 21.547 8.25 1 97 96 LEU A CA 1
ATOM 778 C C . LEU A 1 96 ? -10.125 21.391 8.016 1 97 96 LEU A C 1
ATOM 780 O O . LEU A 1 96 ? -9.672 21.359 6.867 1 97 96 LEU A O 1
ATOM 784 N N . PRO A 1 97 ? -9.352 21.234 9.078 1 98.12 97 PRO A N 1
ATOM 785 C CA . PRO A 1 97 ? -7.914 21.062 8.844 1 98.12 97 PRO A CA 1
ATOM 786 C C . PRO A 1 97 ? -7.605 19.844 7.984 1 98.12 97 PRO A C 1
ATOM 788 O O . PRO A 1 97 ? -6.672 19.875 7.176 1 98.12 97 PRO A O 1
ATOM 791 N N . ILE A 1 98 ? -8.336 18.781 8.109 1 98.12 98 ILE A N 1
ATOM 792 C CA . ILE A 1 98 ? -8.117 17.578 7.305 1 98.12 98 ILE A CA 1
ATOM 793 C C . ILE A 1 98 ? -8.453 17.875 5.844 1 98.12 98 ILE A C 1
ATOM 795 O O . ILE A 1 98 ? -7.723 17.453 4.941 1 98.12 98 ILE A O 1
ATOM 799 N N . LEU A 1 99 ? -9.516 18.625 5.664 1 97.12 99 LEU A N 1
ATOM 800 C CA . LEU A 1 99 ? -9.898 18.969 4.301 1 97.12 99 LEU A CA 1
ATOM 801 C C . LEU A 1 99 ? -8.867 19.891 3.662 1 97.12 99 LEU A C 1
ATOM 803 O O . LEU A 1 99 ? -8.586 19.781 2.467 1 97.12 99 LEU A O 1
ATOM 807 N N . ILE A 1 100 ? -8.312 20.75 4.414 1 98.06 100 ILE A N 1
ATOM 808 C CA . ILE A 1 100 ? -7.254 21.641 3.939 1 98.06 100 ILE A CA 1
ATOM 809 C C . ILE A 1 100 ? -6.043 20.812 3.5 1 98.06 100 ILE A C 1
ATOM 811 O O . ILE A 1 100 ? -5.504 21.031 2.412 1 98.06 100 ILE A O 1
ATOM 815 N N . LEU A 1 101 ? -5.664 19.859 4.297 1 98.31 101 LEU A N 1
ATOM 816 C CA . LEU A 1 101 ? -4.559 18.984 3.943 1 98.31 101 LEU A CA 1
ATOM 817 C C . LEU A 1 101 ? -4.883 18.172 2.686 1 98.31 101 LEU A C 1
ATOM 819 O O . LEU A 1 101 ? -4.035 18.031 1.805 1 98.31 101 LEU A O 1
ATOM 823 N N . ALA A 1 102 ? -6.098 17.688 2.617 1 98.12 102 ALA A N 1
ATOM 824 C CA . ALA A 1 102 ? -6.523 16.906 1.451 1 98.12 102 ALA A CA 1
ATOM 825 C C . ALA A 1 102 ? -6.387 17.734 0.172 1 98.12 102 ALA A C 1
ATOM 827 O O . ALA A 1 102 ? -5.934 17.219 -0.856 1 98.12 102 ALA A O 1
ATOM 828 N N . ASP A 1 103 ? -6.777 18.953 0.309 1 97.75 103 ASP A N 1
ATOM 829 C CA . ASP A 1 103 ? -6.684 19.859 -0.841 1 97.75 103 ASP A CA 1
ATOM 830 C C . ASP A 1 103 ? -5.227 20.172 -1.163 1 97.75 103 ASP A C 1
ATOM 832 O O . ASP A 1 103 ? -4.809 20.094 -2.32 1 97.75 103 ASP A O 1
ATOM 836 N N . LYS A 1 104 ? -4.457 20.484 -0.209 1 97.88 104 LYS A N 1
ATOM 837 C 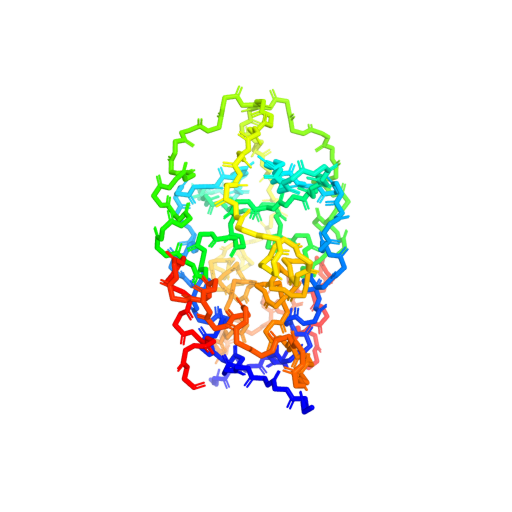CA . LYS A 1 104 ? -3.059 20.875 -0.371 1 97.88 104 LYS A CA 1
ATOM 838 C C . LYS A 1 104 ? -2.248 19.766 -1.023 1 97.88 104 LYS A C 1
ATOM 840 O O . LYS A 1 104 ? -1.421 20.016 -1.9 1 97.88 104 LYS A O 1
ATOM 845 N N . TYR A 1 105 ? -2.537 18.578 -0.603 1 97.94 105 TYR A N 1
ATOM 846 C CA . TYR A 1 105 ? -1.749 17.453 -1.092 1 97.94 105 TYR A CA 1
ATOM 847 C C . TYR A 1 105 ? -2.52 16.656 -2.143 1 97.94 105 TYR A C 1
ATOM 849 O O . TYR A 1 105 ? -2.096 15.57 -2.545 1 97.94 105 TYR A O 1
ATOM 857 N N . ASN A 1 106 ? -3.668 17.156 -2.514 1 97.62 106 ASN A N 1
ATOM 858 C CA . ASN A 1 106 ? -4.496 16.609 -3.584 1 97.62 106 ASN A CA 1
ATOM 859 C C . ASN A 1 106 ? -4.855 15.156 -3.328 1 97.62 106 ASN A C 1
ATOM 861 O O . ASN A 1 106 ? -4.676 14.305 -4.203 1 97.62 106 ASN A O 1
ATOM 865 N N . VAL A 1 107 ? -5.293 14.898 -2.148 1 97.75 107 VAL A N 1
ATOM 866 C CA . VAL A 1 107 ? -5.832 13.586 -1.821 1 97.75 107 VAL A CA 1
ATOM 867 C C . VAL A 1 107 ? -7.309 13.516 -2.213 1 97.75 107 VAL A C 1
ATOM 869 O O . VAL A 1 107 ? -8.188 13.836 -1.406 1 97.75 107 VAL A O 1
ATOM 872 N N . ILE A 1 108 ? -7.574 12.961 -3.305 1 94.81 108 ILE A N 1
ATOM 873 C CA . ILE A 1 108 ? -8.883 13.031 -3.939 1 94.81 108 ILE A CA 1
ATOM 874 C C . ILE A 1 108 ? -9.891 12.211 -3.133 1 94.81 108 ILE A C 1
ATOM 876 O O . ILE A 1 108 ? -11.062 12.578 -3.029 1 94.81 108 ILE A O 1
ATOM 880 N N . SER A 1 109 ? -9.469 11.156 -2.611 1 93.94 109 SER A N 1
ATOM 881 C CA . SER A 1 109 ? -10.352 10.258 -1.888 1 93.94 109 SER A CA 1
ATOM 882 C C . SER A 1 109 ? -10.891 10.906 -0.619 1 93.94 109 SER A C 1
ATOM 884 O O . SER A 1 109 ? -11.875 10.438 -0.044 1 93.94 109 SER A O 1
ATOM 886 N N . LEU A 1 110 ? -10.281 11.945 -0.144 1 91.88 110 LEU A N 1
ATOM 887 C CA . LEU A 1 110 ? -10.719 12.656 1.055 1 91.88 110 LEU A CA 1
ATOM 888 C C . LEU A 1 110 ? -11.453 13.938 0.69 1 91.88 110 LEU A C 1
ATOM 890 O O . LEU A 1 110 ? -12.047 14.586 1.555 1 91.88 110 LEU A O 1
ATOM 894 N N . LYS A 1 111 ? -11.398 14.352 -0.525 1 82.31 111 LYS A N 1
ATOM 895 C CA . LYS A 1 111 ? -12.078 15.57 -0.948 1 82.31 111 LYS A CA 1
ATOM 896 C C . LYS A 1 111 ? -13.547 15.297 -1.271 1 82.31 111 LYS A C 1
ATOM 898 O O . LYS A 1 111 ? -14.352 16.219 -1.359 1 82.31 111 LYS A O 1
ATOM 903 N N . LYS A 1 112 ? -13.867 14.055 -1.39 1 65.56 112 LYS A N 1
ATOM 904 C CA . LYS A 1 112 ? -15.234 13.75 -1.796 1 65.56 112 LYS A CA 1
ATOM 905 C C . LYS A 1 112 ? -16.141 13.586 -0.581 1 65.56 112 LYS A C 1
ATOM 907 O O . LYS A 1 112 ? -15.711 13.086 0.461 1 65.56 112 LYS A O 1
ATOM 912 N N . MET B 1 1 ? -17.75 11.273 13.164 1 90.19 1 MET B N 1
ATOM 913 C CA . MET B 1 1 ? -18.219 10.555 11.984 1 90.19 1 MET B CA 1
ATOM 914 C C . MET B 1 1 ? -17.125 9.672 11.406 1 90.19 1 MET B C 1
ATOM 916 O O . MET B 1 1 ? -16 10.133 11.188 1 90.19 1 MET B O 1
ATOM 920 N N . ASP B 1 2 ? -17.469 8.398 11.258 1 90.69 2 ASP B N 1
ATOM 921 C CA . ASP B 1 2 ? -16.531 7.461 10.656 1 90.69 2 ASP B CA 1
ATOM 922 C C . ASP B 1 2 ? -16.609 7.508 9.133 1 90.69 2 ASP B C 1
ATOM 924 O O . ASP B 1 2 ? -17.641 7.156 8.547 1 90.69 2 ASP B O 1
ATOM 928 N N . CYS B 1 3 ? -15.594 7.938 8.523 1 91.94 3 CYS B N 1
ATOM 929 C CA . CYS B 1 3 ? -15.578 8.102 7.078 1 91.94 3 CYS B CA 1
ATOM 930 C C . CYS B 1 3 ? -14.594 7.141 6.43 1 91.94 3 CYS B C 1
ATOM 932 O O . CYS B 1 3 ? -13.484 6.945 6.934 1 91.94 3 CYS B O 1
ATOM 934 N N . PHE B 1 4 ? -15.055 6.469 5.395 1 90.38 4 PHE B N 1
ATOM 935 C CA . PHE B 1 4 ? -14.227 5.602 4.566 1 90.38 4 PHE B CA 1
ATOM 936 C C . PHE B 1 4 ? -14.234 6.07 3.115 1 90.38 4 PHE B C 1
ATOM 938 O O . PHE B 1 4 ? -15.281 6.473 2.594 1 90.38 4 PHE B O 1
ATOM 945 N N . ALA B 1 5 ? -13.125 6.055 2.521 1 93.88 5 ALA B N 1
ATOM 946 C CA . ALA B 1 5 ? -13.086 6.219 1.069 1 93.88 5 ALA B CA 1
ATOM 947 C C . ALA B 1 5 ? -13.383 4.898 0.36 1 93.88 5 ALA B C 1
ATOM 949 O O . ALA B 1 5 ? -13.742 3.91 1.001 1 93.88 5 ALA B O 1
ATOM 950 N N . ASP B 1 6 ? -13.383 4.945 -0.912 1 93.88 6 ASP B N 1
ATOM 951 C CA . ASP B 1 6 ? -13.672 3.75 -1.701 1 93.88 6 ASP B CA 1
ATOM 952 C C . ASP B 1 6 ? -12.492 2.777 -1.675 1 93.88 6 ASP B C 1
ATOM 954 O O . ASP B 1 6 ? -11.445 3.047 -2.262 1 93.88 6 ASP B O 1
ATOM 958 N N . ASP B 1 7 ? -12.664 1.681 -1.034 1 93.5 7 ASP B N 1
ATOM 959 C CA . ASP B 1 7 ? -11.594 0.714 -0.825 1 93.5 7 ASP B CA 1
ATOM 960 C C . ASP B 1 7 ? -11.125 0.117 -2.15 1 93.5 7 ASP B C 1
ATOM 962 O O . ASP B 1 7 ? -9.93 -0.109 -2.35 1 93.5 7 ASP B O 1
ATOM 966 N N . ARG B 1 8 ? -12.031 -0.21 -3.012 1 92.5 8 ARG B N 1
ATOM 967 C CA . ARG B 1 8 ? -11.664 -0.801 -4.293 1 92.5 8 ARG B CA 1
ATOM 968 C C . ARG B 1 8 ? -10.82 0.164 -5.121 1 92.5 8 ARG B C 1
ATOM 970 O O . ARG B 1 8 ? -9.812 -0.23 -5.707 1 92.5 8 ARG B O 1
ATOM 977 N N . ASP B 1 9 ? -11.227 1.405 -5.09 1 93.38 9 ASP B N 1
ATOM 978 C CA . ASP B 1 9 ? -10.461 2.432 -5.793 1 93.38 9 ASP B CA 1
ATOM 979 C C . ASP B 1 9 ? -9.055 2.568 -5.207 1 93.38 9 ASP B C 1
ATOM 981 O O . ASP B 1 9 ? -8.078 2.705 -5.945 1 93.38 9 ASP B O 1
ATOM 985 N N . ALA B 1 10 ? -9.031 2.51 -3.922 1 93.75 10 ALA B N 1
ATOM 986 C CA . ALA B 1 10 ? -7.742 2.65 -3.242 1 93.75 10 ALA B CA 1
ATOM 987 C C . ALA B 1 10 ? -6.805 1.504 -3.605 1 93.75 10 ALA B C 1
ATOM 989 O O . ALA B 1 10 ? -5.609 1.72 -3.838 1 93.75 10 ALA B O 1
ATOM 990 N N . LEU B 1 11 ? -7.316 0.324 -3.68 1 93.62 11 LEU B N 1
ATOM 991 C CA . LEU B 1 11 ? -6.488 -0.83 -4.012 1 93.62 11 LEU B CA 1
ATOM 992 C C . LEU B 1 11 ? -6.09 -0.809 -5.484 1 93.62 11 LEU B C 1
ATOM 994 O O . LEU B 1 11 ? -4.965 -1.172 -5.836 1 93.62 11 LEU B O 1
ATOM 998 N N . ASN B 1 12 ? -7.031 -0.378 -6.301 1 92.81 12 ASN B N 1
ATOM 999 C CA . ASN B 1 12 ? -6.75 -0.283 -7.73 1 92.81 12 ASN B CA 1
ATOM 1000 C C . ASN B 1 12 ? -5.641 0.725 -8.016 1 92.81 12 ASN B C 1
ATOM 1002 O O . ASN B 1 12 ? -4.926 0.6 -9.008 1 92.81 12 ASN B O 1
ATOM 1006 N N . ASP B 1 13 ? -5.512 1.66 -7.145 1 94.75 13 ASP B N 1
ATOM 1007 C CA . ASP B 1 13 ? -4.473 2.672 -7.301 1 94.75 13 ASP B CA 1
ATOM 1008 C C . ASP B 1 13 ? -3.082 2.059 -7.133 1 94.75 13 ASP B C 1
ATOM 1010 O O . ASP B 1 13 ? -2.088 2.635 -7.582 1 94.75 13 ASP B O 1
ATOM 1014 N N . PHE B 1 14 ? -3.033 0.882 -6.562 1 97 14 PHE B N 1
ATOM 1015 C CA . PHE B 1 14 ? -1.747 0.208 -6.441 1 97 14 PHE B CA 1
ATOM 1016 C C . PHE B 1 14 ? -1.4 -0.533 -7.727 1 97 14 PHE B C 1
ATOM 1018 O O . PHE B 1 14 ? -0.239 -0.877 -7.957 1 97 14 PHE B O 1
ATOM 1025 N N . ALA B 1 15 ? -2.383 -0.792 -8.523 1 96.12 15 ALA B N 1
ATOM 1026 C CA . ALA B 1 15 ? -2.197 -1.607 -9.719 1 96.12 15 ALA B CA 1
ATOM 1027 C C . ALA B 1 15 ? -1.166 -0.982 -10.656 1 96.12 15 ALA B C 1
ATOM 1029 O O . ALA B 1 15 ? -0.402 -1.694 -11.312 1 96.12 15 ALA B O 1
ATOM 1030 N N . LYS B 1 16 ? -1.11 0.325 -10.641 1 96.25 16 LYS B N 1
ATOM 1031 C CA . LYS B 1 16 ? -0.208 0.997 -11.57 1 96.25 16 LYS B CA 1
ATOM 1032 C C . LYS B 1 16 ? 1.249 0.8 -11.164 1 96.25 16 LYS B C 1
ATOM 1034 O O . LYS B 1 16 ? 2.16 1.046 -11.961 1 96.25 16 LYS B O 1
ATOM 1039 N N . TYR B 1 17 ? 1.452 0.388 -10 1 97.69 17 TYR B N 1
ATOM 1040 C CA . TYR B 1 17 ? 2.818 0.2 -9.523 1 97.69 17 TYR B CA 1
ATOM 1041 C C . TYR B 1 17 ? 3.295 -1.225 -9.781 1 97.69 17 TYR B C 1
ATOM 1043 O O . TYR B 1 17 ? 4.488 -1.518 -9.664 1 97.69 17 TYR B O 1
ATOM 1051 N N . TYR B 1 18 ? 2.371 -2.109 -10.109 1 98.25 18 TYR B N 1
ATOM 1052 C CA . TYR B 1 18 ? 2.742 -3.482 -10.438 1 98.25 18 TYR B CA 1
ATOM 1053 C C . TYR B 1 18 ? 3.756 -3.518 -11.578 1 98.25 18 TYR B C 1
ATOM 1055 O O . TYR B 1 18 ? 3.514 -2.955 -12.648 1 98.25 18 TYR B O 1
ATOM 1063 N N . ASN B 1 19 ? 4.832 -4.176 -11.25 1 98.06 19 ASN B N 1
ATOM 1064 C CA . ASN B 1 19 ? 5.941 -4.336 -12.18 1 98.06 19 ASN B CA 1
ATOM 1065 C C . ASN B 1 19 ? 6.375 -2.998 -12.773 1 98.06 19 ASN B C 1
ATOM 1067 O O . ASN B 1 19 ? 6.586 -2.891 -13.984 1 98.06 19 ASN B O 1
ATOM 1071 N N . ASN B 1 20 ? 6.305 -1.986 -12.07 1 96.62 20 ASN B N 1
ATOM 1072 C CA . ASN B 1 20 ? 6.746 -0.623 -12.336 1 96.62 20 ASN B CA 1
ATOM 1073 C C . ASN B 1 20 ? 7.934 -0.235 -11.461 1 96.62 20 ASN B C 1
ATOM 1075 O O . ASN B 1 20 ? 7.906 -0.438 -10.242 1 96.62 20 ASN B O 1
ATOM 1079 N N . ALA B 1 21 ? 8.969 0.249 -12.039 1 93.88 21 ALA B N 1
ATOM 1080 C CA . ALA B 1 21 ? 10.203 0.556 -11.328 1 93.88 21 ALA B CA 1
ATOM 1081 C C . ALA B 1 21 ? 10.031 1.775 -10.43 1 93.88 21 ALA B C 1
ATOM 1083 O O . ALA B 1 21 ? 10.859 2.031 -9.555 1 93.88 21 ALA B O 1
ATOM 1084 N N . HIS B 1 22 ? 8.969 2.533 -10.711 1 93.75 22 HIS B N 1
ATOM 1085 C CA . HIS B 1 22 ? 8.734 3.736 -9.914 1 93.75 22 HIS B CA 1
ATOM 1086 C C . HIS B 1 22 ? 8.586 3.402 -8.438 1 93.75 22 HIS B C 1
ATOM 1088 O O . HIS B 1 22 ? 7.715 2.619 -8.055 1 93.75 22 HIS B O 1
ATOM 1094 N N . LEU B 1 23 ? 9.523 3.855 -7.582 1 92.31 23 LEU B N 1
ATOM 1095 C CA . LEU B 1 23 ? 9.594 3.697 -6.137 1 92.31 23 LEU B CA 1
ATOM 1096 C C . LEU B 1 23 ? 9.859 2.244 -5.758 1 92.31 23 LEU B C 1
ATOM 1098 O O . LEU B 1 23 ? 9.727 1.867 -4.594 1 92.31 23 LEU B O 1
ATOM 1102 N N . SER B 1 24 ? 10.094 1.392 -6.723 1 93.69 24 SER B N 1
ATOM 1103 C CA . SER B 1 24 ? 10.398 -0.006 -6.441 1 93.69 24 SER B CA 1
ATOM 1104 C C . SER B 1 24 ? 11.672 -0.135 -5.605 1 93.69 24 SER B C 1
ATOM 1106 O O . SER B 1 24 ? 12.594 0.666 -5.746 1 93.69 24 SER B O 1
ATOM 1108 N N . ASP B 1 25 ? 11.711 -1.174 -4.77 1 90.88 25 ASP B N 1
ATOM 1109 C CA . ASP B 1 25 ? 12.859 -1.327 -3.875 1 90.88 25 ASP B CA 1
ATOM 1110 C C . ASP B 1 25 ? 13.273 -2.791 -3.768 1 90.88 25 ASP B C 1
ATOM 1112 O O . ASP B 1 25 ? 14.078 -3.15 -2.9 1 90.88 25 ASP B O 1
ATOM 1116 N N . VAL B 1 26 ? 12.734 -3.648 -4.648 1 93.88 26 VAL B N 1
ATOM 1117 C CA . VAL B 1 26 ? 13.133 -5.047 -4.73 1 93.88 26 VAL B CA 1
ATOM 1118 C C . VAL B 1 26 ? 12.836 -5.594 -6.125 1 93.88 26 VAL B C 1
ATOM 1120 O O . VAL B 1 26 ? 11.883 -5.168 -6.773 1 93.88 26 VAL B O 1
ATOM 1123 N N . ASN B 1 27 ? 13.695 -6.43 -6.617 1 96.25 27 ASN B N 1
ATOM 1124 C CA . ASN B 1 27 ? 13.453 -7.199 -7.832 1 96.25 27 ASN B CA 1
ATOM 1125 C C . ASN B 1 27 ? 13.148 -8.656 -7.516 1 96.25 27 ASN B C 1
ATOM 1127 O O . ASN B 1 27 ? 13.914 -9.32 -6.812 1 96.25 27 ASN B O 1
ATOM 1131 N N . ILE B 1 28 ? 12.062 -9.109 -8.055 1 97.69 28 ILE B N 1
ATOM 1132 C CA . ILE B 1 28 ? 11.719 -10.516 -7.914 1 97.69 28 ILE B CA 1
ATOM 1133 C C . ILE B 1 28 ? 12.125 -11.281 -9.172 1 97.69 28 ILE B C 1
ATOM 1135 O O . ILE B 1 28 ? 11.711 -10.93 -10.281 1 97.69 28 ILE B O 1
ATOM 1139 N N . ILE B 1 29 ? 12.898 -12.242 -8.977 1 98.06 29 ILE B N 1
ATOM 1140 C CA . ILE B 1 29 ? 13.367 -13.055 -10.094 1 98.06 29 ILE B CA 1
ATOM 1141 C C . ILE B 1 29 ? 12.711 -14.43 -10.047 1 98.06 29 ILE B C 1
ATOM 1143 O O . ILE B 1 29 ? 12.844 -15.156 -9.055 1 98.06 29 ILE B O 1
ATOM 1147 N N . VAL B 1 30 ? 11.945 -14.797 -11.031 1 98.19 30 VAL B N 1
ATOM 1148 C CA . VAL B 1 30 ? 11.281 -16.094 -11.164 1 98.19 30 VAL B CA 1
ATOM 1149 C C . VAL B 1 30 ? 11.594 -16.688 -12.531 1 98.19 30 VAL B C 1
ATOM 1151 O O . VAL B 1 30 ? 11.07 -16.234 -13.547 1 98.19 30 VAL B O 1
ATOM 1154 N N . GLY B 1 31 ? 12.391 -17.75 -12.5 1 96.25 31 GLY B N 1
ATOM 1155 C CA . GLY B 1 31 ? 12.867 -18.25 -13.773 1 96.25 31 GLY B CA 1
ATOM 1156 C C . GLY B 1 31 ? 13.656 -17.234 -14.57 1 96.25 31 GLY B C 1
ATOM 1157 O O . GLY B 1 31 ? 14.625 -16.656 -14.07 1 96.25 31 GLY B O 1
ATOM 1158 N N . ASP B 1 32 ? 13.164 -16.875 -15.734 1 95.88 32 ASP B N 1
ATOM 1159 C CA . ASP B 1 32 ? 13.859 -15.938 -16.609 1 95.88 32 ASP B CA 1
ATOM 1160 C C . ASP B 1 32 ? 13.273 -14.531 -16.5 1 95.88 32 ASP B C 1
ATOM 1162 O O . ASP B 1 32 ? 13.758 -13.602 -17.141 1 95.88 32 ASP B O 1
ATOM 1166 N N . ASP B 1 33 ? 12.297 -14.398 -15.68 1 97.56 33 ASP B N 1
ATOM 1167 C CA . ASP B 1 33 ? 11.609 -13.117 -15.586 1 97.56 33 ASP B CA 1
ATOM 1168 C C . ASP B 1 33 ? 12.039 -12.352 -14.336 1 97.56 33 ASP B C 1
ATOM 1170 O O . ASP B 1 33 ? 12.367 -12.961 -13.312 1 97.56 33 ASP B O 1
ATOM 1174 N N . THR B 1 34 ? 12.117 -11.109 -14.492 1 98.06 34 THR B N 1
ATOM 1175 C CA . THR B 1 34 ? 12.383 -10.195 -13.383 1 98.06 34 THR B CA 1
ATOM 1176 C C . THR B 1 34 ? 11.273 -9.156 -13.266 1 98.06 34 THR B C 1
ATOM 1178 O O . THR B 1 34 ? 10.852 -8.57 -14.266 1 98.06 34 THR B O 1
ATOM 1181 N N . PHE B 1 35 ? 10.758 -8.984 -12.062 1 98.31 35 PHE B N 1
ATOM 1182 C CA . PHE B 1 35 ? 9.695 -8.023 -11.797 1 98.31 35 PHE B CA 1
ATOM 1183 C C . PHE B 1 35 ? 10.141 -6.973 -10.789 1 98.31 35 PHE B C 1
ATOM 1185 O O . PHE B 1 35 ? 10.609 -7.316 -9.703 1 98.31 35 PHE B O 1
ATOM 1192 N N . ALA B 1 36 ? 10.008 -5.699 -11.172 1 97.06 36 ALA B N 1
ATOM 1193 C CA . ALA B 1 36 ? 10.141 -4.648 -10.164 1 97.06 36 ALA B CA 1
ATOM 1194 C C . ALA B 1 36 ? 8.977 -4.699 -9.172 1 97.06 36 ALA B C 1
ATOM 1196 O O . ALA B 1 36 ? 7.812 -4.781 -9.57 1 97.06 36 ALA B O 1
ATOM 1197 N N . ALA B 1 37 ? 9.305 -4.73 -7.891 1 97.12 37 ALA B N 1
ATOM 1198 C CA . ALA B 1 37 ? 8.258 -4.832 -6.879 1 97.12 37 ALA B CA 1
ATOM 1199 C C . ALA B 1 37 ? 8.539 -3.902 -5.703 1 97.12 37 ALA B C 1
ATOM 1201 O O . ALA B 1 37 ? 9.492 -3.113 -5.738 1 97.12 37 ALA B O 1
ATOM 1202 N N . HIS B 1 38 ? 7.727 -3.85 -4.785 1 95.81 38 HIS B N 1
ATOM 1203 C CA . HIS B 1 38 ? 7.805 -3.025 -3.586 1 95.81 38 HIS B CA 1
ATOM 1204 C C . HIS B 1 38 ? 7.711 -3.881 -2.326 1 95.81 38 HIS B C 1
ATOM 1206 O O . HIS B 1 38 ? 6.73 -4.605 -2.133 1 95.81 38 HIS B O 1
ATOM 1212 N N . ARG B 1 39 ? 8.68 -3.803 -1.494 1 96.06 39 ARG B N 1
ATOM 1213 C CA . ARG B 1 39 ? 8.766 -4.652 -0.309 1 96.06 39 ARG B CA 1
ATOM 1214 C C . ARG B 1 39 ? 7.504 -4.523 0.543 1 96.06 39 ARG B C 1
ATOM 1216 O O . ARG B 1 39 ? 7 -5.52 1.067 1 96.06 39 ARG B O 1
ATOM 1223 N N . LEU B 1 40 ? 6.996 -3.332 0.663 1 96.44 40 LEU B N 1
ATOM 1224 C CA . LEU B 1 40 ? 5.824 -3.084 1.499 1 96.44 40 LEU B CA 1
ATOM 1225 C C . LEU B 1 40 ? 4.637 -3.914 1.029 1 96.44 40 LEU B C 1
ATOM 1227 O O . LEU B 1 40 ? 3.936 -4.52 1.844 1 96.44 40 LEU B O 1
ATOM 1231 N N . ILE B 1 41 ? 4.402 -3.955 -0.258 1 97.88 41 ILE B N 1
ATOM 1232 C CA . ILE B 1 41 ? 3.285 -4.695 -0.839 1 97.88 41 ILE B CA 1
ATOM 1233 C C . ILE B 1 41 ? 3.441 -6.184 -0.539 1 97.88 41 ILE B C 1
ATOM 1235 O O . ILE B 1 41 ? 2.482 -6.844 -0.132 1 97.88 41 ILE B O 1
ATOM 1239 N N . LEU B 1 42 ? 4.625 -6.652 -0.742 1 97.56 42 LEU B N 1
ATOM 1240 C CA . LEU B 1 42 ? 4.895 -8.07 -0.526 1 97.56 42 LEU B CA 1
ATOM 1241 C C . LEU B 1 42 ? 4.73 -8.438 0.945 1 97.56 42 LEU B C 1
A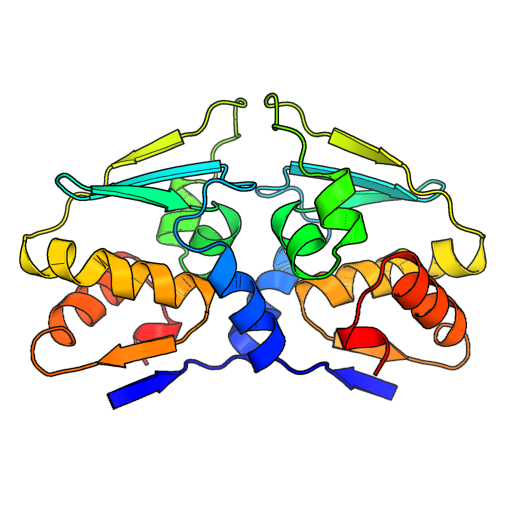TOM 1243 O O . LEU B 1 42 ? 4.039 -9.406 1.275 1 97.56 42 LEU B O 1
ATOM 1247 N N . ALA B 1 43 ? 5.281 -7.645 1.803 1 96.94 43 ALA B N 1
ATOM 1248 C CA . ALA B 1 43 ? 5.293 -7.922 3.236 1 96.94 43 ALA B CA 1
ATOM 1249 C C . ALA B 1 43 ? 3.889 -7.832 3.826 1 96.94 43 ALA B C 1
ATOM 1251 O O . ALA B 1 43 ? 3.52 -8.625 4.691 1 96.94 43 ALA B O 1
ATOM 1252 N N . LYS B 1 44 ? 3.158 -6.895 3.371 1 96.94 44 LYS B N 1
ATOM 1253 C CA . LYS B 1 44 ? 1.805 -6.695 3.879 1 96.94 44 LYS B CA 1
ATOM 1254 C C . LYS B 1 44 ? 0.931 -7.918 3.602 1 96.94 44 LYS B C 1
ATOM 1256 O O . LYS B 1 44 ? 0.068 -8.266 4.41 1 96.94 44 LYS B O 1
ATOM 1261 N N . ASN B 1 45 ? 1.158 -8.602 2.523 1 97.19 45 ASN B N 1
ATOM 1262 C CA . ASN B 1 45 ? 0.291 -9.68 2.064 1 97.19 45 ASN B CA 1
ATOM 1263 C C . ASN B 1 45 ? 0.812 -11.039 2.512 1 97.19 45 ASN B C 1
ATOM 1265 O O . ASN B 1 45 ? 0.088 -12.039 2.449 1 97.19 45 ASN B O 1
ATOM 1269 N N . SER B 1 46 ? 2.037 -11.086 2.924 1 97.75 46 SER B N 1
ATOM 1270 C CA . SER B 1 46 ? 2.672 -12.383 3.141 1 97.75 46 SER B CA 1
ATOM 1271 C C . SER B 1 46 ? 3.693 -12.312 4.27 1 97.75 46 SER B C 1
ATOM 1273 O O . SER B 1 46 ? 4.719 -11.641 4.148 1 97.75 46 SER B O 1
ATOM 1275 N N . GLU B 1 47 ? 3.516 -13.094 5.309 1 96.38 47 GLU B N 1
ATOM 1276 C CA . GLU B 1 47 ? 4.488 -13.172 6.395 1 96.38 47 GLU B CA 1
ATOM 1277 C C . GLU B 1 47 ? 5.816 -13.75 5.902 1 96.38 47 GLU B C 1
ATOM 1279 O O . GLU B 1 47 ? 6.879 -13.375 6.402 1 96.38 47 GLU B O 1
ATOM 1284 N N . VAL B 1 48 ? 5.746 -14.602 4.973 1 97.19 48 VAL B N 1
ATOM 1285 C CA . VAL B 1 48 ? 6.945 -15.195 4.387 1 97.19 48 VAL B CA 1
ATOM 1286 C C . VAL B 1 48 ? 7.773 -14.109 3.701 1 97.19 48 VAL B C 1
ATOM 1288 O O . VAL B 1 48 ? 8.969 -13.969 3.973 1 97.19 48 VAL B O 1
ATOM 1291 N N . PHE B 1 49 ? 7.109 -13.328 2.877 1 96.81 49 PHE B N 1
ATOM 1292 C CA . PHE B 1 49 ? 7.816 -12.219 2.248 1 96.81 49 PHE B CA 1
ATOM 1293 C C . PHE B 1 49 ? 8.305 -11.227 3.295 1 96.81 49 PHE B C 1
ATOM 1295 O O . PHE B 1 49 ? 9.391 -10.656 3.156 1 96.81 49 PHE B O 1
ATOM 1302 N N . ASP B 1 50 ? 7.504 -11.008 4.297 1 96.19 50 ASP B N 1
ATOM 1303 C CA . ASP B 1 50 ? 7.891 -10.086 5.359 1 96.19 50 ASP B CA 1
ATOM 1304 C C . ASP B 1 50 ? 9.203 -10.516 6.008 1 96.19 50 ASP B C 1
ATOM 1306 O O . ASP B 1 50 ? 10.109 -9.703 6.199 1 96.19 50 ASP B O 1
ATOM 1310 N N . ARG B 1 51 ? 9.344 -11.719 6.25 1 94.25 51 ARG B N 1
ATOM 1311 C CA . ARG B 1 51 ? 10.555 -12.25 6.855 1 94.25 51 ARG B CA 1
ATOM 1312 C C . ARG B 1 51 ? 11.727 -12.195 5.883 1 94.25 51 ARG B C 1
ATOM 1314 O O . ARG B 1 51 ? 12.844 -11.859 6.273 1 94.25 51 ARG B O 1
ATOM 1321 N N . MET B 1 52 ? 11.484 -12.414 4.602 1 92.38 52 MET B N 1
ATOM 1322 C CA . MET B 1 52 ? 12.523 -12.422 3.578 1 92.38 52 MET B CA 1
ATOM 1323 C C . MET B 1 52 ? 13.07 -11.016 3.348 1 92.38 52 MET B C 1
ATOM 1325 O O . MET B 1 52 ? 14.234 -10.852 2.982 1 92.38 52 MET B O 1
ATOM 1329 N N . LEU B 1 53 ? 12.203 -10.055 3.66 1 91.69 53 LEU B N 1
ATOM 1330 C CA . LEU B 1 53 ? 12.539 -8.695 3.244 1 91.69 53 LEU B CA 1
ATOM 1331 C C . LEU B 1 53 ? 12.797 -7.805 4.453 1 91.69 53 LEU B C 1
ATOM 1333 O O . LEU B 1 53 ? 12.945 -6.586 4.312 1 91.69 53 LEU B O 1
ATOM 1337 N N . SER B 1 54 ? 12.766 -8.336 5.562 1 86.69 54 SER B N 1
ATOM 1338 C CA . SER B 1 54 ? 12.852 -7.574 6.805 1 86.69 54 SER B CA 1
ATOM 1339 C C . SER B 1 54 ? 14.234 -6.953 6.977 1 86.69 54 SER B C 1
ATOM 1341 O O . SER B 1 54 ? 14.422 -6.059 7.801 1 86.69 54 SER B O 1
ATOM 1343 N N . GLN B 1 55 ? 15.141 -7.367 6.184 1 78.69 55 GLN B N 1
ATOM 1344 C CA . GLN B 1 55 ? 16.469 -6.793 6.332 1 78.69 55 GLN B CA 1
ATOM 1345 C C . GLN B 1 55 ? 16.516 -5.367 5.793 1 78.69 55 GLN B C 1
ATOM 1347 O O . GLN B 1 55 ? 15.773 -5.016 4.883 1 78.69 55 GLN B O 1
ATOM 1352 N N . ARG B 1 56 ? 17.359 -4.641 6.527 1 67.56 56 ARG B N 1
ATOM 1353 C CA . ARG B 1 56 ? 17.5 -3.219 6.223 1 67.56 56 ARG B CA 1
ATOM 1354 C C . ARG B 1 56 ? 18 -3.008 4.805 1 67.56 56 ARG B C 1
ATOM 1356 O O . ARG B 1 56 ? 18.875 -3.746 4.332 1 67.56 56 ARG B O 1
ATOM 1363 N N . TRP B 1 57 ? 17.281 -2.104 4.203 1 65.81 57 TRP B N 1
ATOM 1364 C CA . TRP B 1 57 ? 17.641 -1.671 2.854 1 65.81 57 TRP B CA 1
ATOM 1365 C C . TRP B 1 57 ? 18.938 -0.854 2.867 1 65.81 57 TRP B C 1
ATOM 1367 O O . TRP B 1 57 ? 19.094 0.056 3.684 1 65.81 57 TRP B O 1
ATOM 1377 N N . ASN B 1 58 ? 19.922 -1.318 2.367 1 63.47 58 ASN B N 1
ATOM 1378 C CA . ASN B 1 58 ? 21.203 -0.629 2.303 1 63.47 58 ASN B CA 1
ATOM 1379 C C . ASN B 1 58 ? 21.281 0.317 1.107 1 63.47 58 ASN B C 1
ATOM 1381 O O . ASN B 1 58 ? 22.359 0.797 0.752 1 63.47 58 ASN B O 1
ATOM 1385 N N . GLY B 1 59 ? 20.109 0.616 0.561 1 64.44 59 GLY B N 1
ATOM 1386 C CA . GLY B 1 59 ? 20.062 1.523 -0.574 1 64.44 59 GLY B CA 1
ATOM 1387 C C . GLY B 1 59 ? 20.047 0.807 -1.911 1 64.44 59 GLY B C 1
ATOM 1388 O O . GLY B 1 59 ? 19.703 1.399 -2.934 1 64.44 59 GLY B O 1
ATOM 1389 N N . GLU B 1 60 ? 20.531 -0.411 -1.883 1 68.31 60 GLU B N 1
ATOM 1390 C CA . GLU B 1 60 ? 20.547 -1.154 -3.139 1 68.31 60 GLU B CA 1
ATOM 1391 C C . GLU B 1 60 ? 19.344 -2.096 -3.232 1 68.31 60 GLU B C 1
ATOM 1393 O O . GLU B 1 60 ? 18.984 -2.752 -2.254 1 68.31 60 GLU B O 1
ATOM 1398 N N . LYS B 1 61 ? 18.797 -1.905 -4.383 1 79 61 LYS B N 1
ATOM 1399 C CA . LYS B 1 61 ? 17.688 -2.826 -4.621 1 79 61 LYS B CA 1
ATOM 1400 C C . LYS B 1 61 ? 18.125 -4.277 -4.426 1 79 61 LYS B C 1
ATOM 1402 O O . LYS B 1 61 ? 19.188 -4.676 -4.906 1 79 61 LYS B O 1
ATOM 1407 N N . LYS B 1 62 ? 17.328 -4.938 -3.756 1 84.06 62 LYS B N 1
ATOM 1408 C CA . LYS B 1 62 ? 17.578 -6.352 -3.492 1 84.06 62 LYS B CA 1
ATOM 1409 C C . LYS B 1 62 ? 16.953 -7.23 -4.57 1 84.06 62 LYS B C 1
ATOM 1411 O O . LYS B 1 62 ? 15.836 -6.973 -5.016 1 84.06 62 LYS B O 1
ATOM 1416 N N . ASP B 1 63 ? 17.781 -8.188 -5.008 1 91.69 63 ASP B N 1
ATOM 1417 C CA . ASP B 1 63 ? 17.234 -9.219 -5.875 1 91.69 63 ASP B CA 1
ATOM 1418 C C . ASP B 1 63 ? 16.734 -10.414 -5.062 1 91.69 63 ASP B C 1
ATOM 1420 O O . ASP B 1 63 ? 17.5 -11.016 -4.305 1 91.69 63 ASP B O 1
ATOM 1424 N N . LEU B 1 64 ? 15.516 -10.672 -5.184 1 94.25 64 LEU B N 1
ATOM 1425 C CA . LEU B 1 64 ? 14.914 -11.828 -4.523 1 94.25 64 LEU B CA 1
ATOM 1426 C C . LEU B 1 64 ? 14.641 -12.938 -5.527 1 94.25 64 LEU B C 1
ATOM 1428 O O . LEU B 1 64 ? 13.711 -12.836 -6.336 1 94.25 64 LEU B O 1
ATOM 1432 N N . GLU B 1 65 ? 15.43 -13.93 -5.488 1 95.38 65 GLU B N 1
ATOM 1433 C CA . GLU B 1 65 ? 15.258 -15.047 -6.41 1 95.38 65 GLU B CA 1
ATOM 1434 C C . GLU B 1 65 ? 14.289 -16.078 -5.852 1 95.38 65 GLU B C 1
ATOM 1436 O O . GLU B 1 65 ? 14.523 -16.641 -4.785 1 95.38 65 GLU B O 1
ATOM 1441 N N . MET B 1 66 ? 13.227 -16.297 -6.594 1 95.81 66 MET B N 1
ATOM 1442 C CA . MET B 1 66 ? 12.211 -17.281 -6.219 1 95.81 66 MET B CA 1
ATOM 1443 C C . MET B 1 66 ? 12.328 -18.531 -7.074 1 95.81 66 MET B C 1
ATOM 1445 O O . MET B 1 66 ? 12.273 -18.469 -8.305 1 95.81 66 MET B O 1
ATOM 1449 N N . VAL B 1 67 ? 12.422 -19.625 -6.41 1 96.75 67 VAL B N 1
ATOM 1450 C CA . VAL B 1 67 ? 12.5 -20.891 -7.113 1 96.75 67 VAL B CA 1
ATOM 1451 C C . VAL B 1 67 ? 11.117 -21.531 -7.176 1 96.75 67 VAL B C 1
ATOM 1453 O O . VAL B 1 67 ? 10.586 -21.984 -6.156 1 96.75 67 VAL B O 1
ATOM 1456 N N . GLU B 1 68 ? 10.57 -21.594 -8.344 1 98.06 68 GLU B N 1
ATOM 1457 C CA . GLU B 1 68 ? 9.227 -22.125 -8.578 1 98.06 68 GLU B CA 1
ATOM 1458 C C . GLU B 1 68 ? 9.227 -23.156 -9.711 1 98.06 68 GLU B C 1
ATOM 1460 O O . GLU B 1 68 ? 10.055 -23.062 -10.625 1 98.06 68 GLU B O 1
ATOM 1465 N N . ASP B 1 69 ? 8.375 -24.109 -9.617 1 97.62 69 ASP B N 1
ATOM 1466 C CA . ASP B 1 69 ? 8.219 -25.031 -10.742 1 97.62 69 ASP B CA 1
ATOM 1467 C C . ASP B 1 69 ? 7.586 -24.328 -11.938 1 97.62 69 ASP B C 1
ATOM 1469 O O . ASP B 1 69 ? 7.125 -23.188 -11.836 1 97.62 69 ASP B O 1
ATOM 1473 N N . ALA B 1 70 ? 7.551 -24.922 -13.039 1 97.69 70 ALA B N 1
ATOM 1474 C CA . ALA B 1 70 ? 7.176 -24.328 -14.312 1 97.69 70 ALA B CA 1
ATOM 1475 C C . ALA B 1 70 ? 5.746 -23.797 -14.273 1 97.69 70 ALA B C 1
ATOM 1477 O O . ALA B 1 70 ? 5.484 -22.656 -14.672 1 97.69 70 ALA B O 1
ATOM 1478 N N . PRO B 1 71 ? 4.75 -24.562 -13.766 1 97.94 71 PRO B N 1
ATOM 1479 C CA . PRO B 1 71 ? 3.385 -24.031 -13.727 1 97.94 71 PRO B CA 1
ATOM 1480 C C . PRO B 1 71 ? 3.256 -22.781 -12.867 1 97.94 71 PRO B C 1
ATOM 1482 O O . PRO B 1 71 ? 2.506 -21.859 -13.211 1 97.94 71 PRO B O 1
ATOM 1485 N N . CYS B 1 72 ? 3.953 -22.75 -11.781 1 98.44 72 CYS B N 1
ATOM 1486 C CA . CYS B 1 72 ? 3.912 -21.609 -10.875 1 98.44 72 CYS B CA 1
ATOM 1487 C C . CYS B 1 72 ? 4.637 -20.406 -11.484 1 98.44 72 CYS B C 1
ATOM 1489 O O . CYS B 1 72 ? 4.23 -19.266 -11.281 1 98.44 72 CYS B O 1
ATOM 1491 N N . GLN B 1 73 ? 5.762 -20.688 -12.219 1 98.5 73 GLN B N 1
ATOM 1492 C CA . GLN B 1 73 ? 6.445 -19.609 -12.906 1 98.5 73 GLN B CA 1
ATOM 1493 C C . GLN B 1 73 ? 5.512 -18.906 -13.891 1 98.5 73 GLN B C 1
ATOM 1495 O O . GLN B 1 73 ? 5.492 -17.688 -13.977 1 98.5 73 GLN B O 1
ATOM 1500 N N . LYS B 1 74 ? 4.738 -19.688 -14.539 1 97.88 74 LYS B N 1
ATOM 1501 C CA . LYS B 1 74 ? 3.846 -19.172 -15.57 1 97.88 74 LYS B CA 1
ATOM 1502 C C . LYS B 1 74 ? 2.793 -18.234 -14.977 1 97.88 74 LYS B C 1
ATOM 1504 O O . LYS B 1 74 ? 2.398 -17.266 -15.609 1 97.88 74 LYS B O 1
ATOM 1509 N N . VAL B 1 75 ? 2.307 -18.516 -13.773 1 98.25 75 VAL B N 1
ATOM 1510 C CA . VAL B 1 75 ? 1.179 -17.781 -13.227 1 98.25 75 VAL B CA 1
ATOM 1511 C C . VAL B 1 75 ? 1.684 -16.719 -12.242 1 98.25 75 VAL B C 1
ATOM 1513 O O . VAL B 1 75 ? 0.894 -15.969 -11.664 1 98.25 75 VAL B O 1
ATOM 1516 N N . PHE B 1 76 ? 2.984 -16.625 -12.055 1 98.56 76 PHE B N 1
ATOM 1517 C CA . PHE B 1 76 ? 3.537 -15.734 -11.039 1 98.56 76 PHE B CA 1
ATOM 1518 C C . PHE B 1 76 ? 3.129 -14.289 -11.297 1 98.56 76 PHE B C 1
ATOM 1520 O O . PHE B 1 76 ? 2.824 -13.547 -10.367 1 98.56 76 PHE B O 1
ATOM 1527 N N . PRO B 1 77 ? 3.068 -13.867 -12.594 1 98 77 PRO B N 1
ATOM 1528 C CA . PRO B 1 77 ? 2.629 -12.492 -12.844 1 98 77 PRO B CA 1
ATOM 1529 C C . PRO B 1 77 ? 1.233 -12.203 -12.289 1 98 77 PRO B C 1
ATOM 1531 O O . PRO B 1 77 ? 1.011 -11.164 -11.664 1 98 77 PRO B O 1
ATOM 1534 N N . ALA B 1 78 ? 0.312 -13.125 -12.477 1 97.81 78 ALA B N 1
ATOM 1535 C CA . ALA B 1 78 ? -1.047 -12.953 -11.969 1 97.81 78 ALA B CA 1
ATOM 1536 C C . ALA B 1 78 ? -1.066 -12.961 -10.445 1 97.81 78 ALA B C 1
ATOM 1538 O O . ALA B 1 78 ? -1.789 -12.18 -9.82 1 97.81 78 ALA B O 1
ATOM 1539 N N . PHE B 1 79 ? -0.237 -13.82 -9.891 1 98.38 79 PHE B N 1
ATOM 1540 C CA . PHE B 1 79 ? -0.093 -13.914 -8.438 1 98.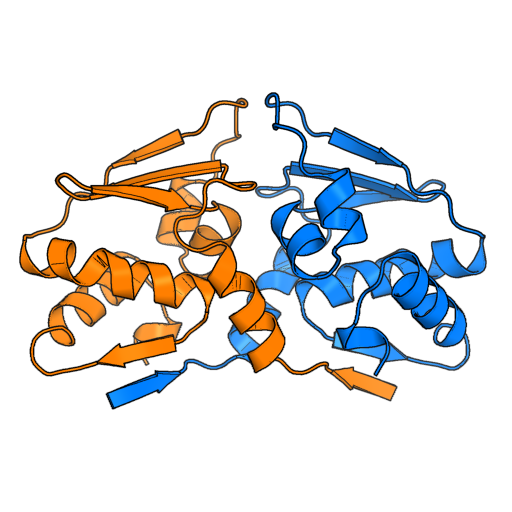38 79 PHE B CA 1
ATOM 1541 C C . PHE B 1 79 ? 0.451 -12.609 -7.867 1 98.38 79 PHE B C 1
ATOM 1543 O O . PHE B 1 79 ? -0.123 -12.047 -6.934 1 98.38 79 PHE B O 1
ATOM 1550 N N . LEU B 1 80 ? 1.507 -12.117 -8.477 1 98.56 80 LEU B N 1
ATOM 1551 C CA . LEU B 1 80 ? 2.127 -10.875 -8.023 1 98.56 80 LEU B CA 1
ATOM 1552 C C . LEU B 1 80 ? 1.169 -9.703 -8.18 1 98.56 80 LEU B C 1
ATOM 1554 O O . LEU B 1 80 ? 1.067 -8.852 -7.285 1 98.56 80 LEU B O 1
ATOM 1558 N N . ARG B 1 81 ? 0.444 -9.664 -9.281 1 98 81 ARG B N 1
ATOM 1559 C CA . ARG B 1 81 ? -0.517 -8.586 -9.5 1 98 81 ARG B CA 1
ATOM 1560 C C . ARG B 1 81 ? -1.61 -8.602 -8.438 1 98 81 ARG B C 1
ATOM 1562 O O . ARG B 1 81 ? -2.057 -7.551 -7.977 1 98 81 ARG B O 1
ATOM 1569 N N . PHE B 1 82 ? -1.997 -9.758 -8.055 1 97.94 82 PHE B N 1
ATOM 1570 C CA . PHE B 1 82 ? -2.99 -9.898 -6.996 1 97.94 82 PHE B CA 1
ATOM 1571 C C . PHE B 1 82 ? -2.518 -9.219 -5.719 1 97.94 82 PHE B C 1
ATOM 1573 O O . PHE B 1 82 ? -3.303 -8.562 -5.031 1 97.94 82 PHE B O 1
ATOM 1580 N N . LEU B 1 83 ? -1.305 -9.375 -5.414 1 97.81 83 LEU B N 1
ATOM 1581 C CA . LEU B 1 83 ? -0.77 -8.773 -4.199 1 97.81 83 LEU B CA 1
ATOM 1582 C C . LEU B 1 83 ? -0.88 -7.25 -4.25 1 97.81 83 LEU B C 1
ATOM 1584 O O . LEU B 1 83 ? -0.915 -6.59 -3.211 1 97.81 83 LEU B O 1
ATOM 1588 N N . TYR B 1 84 ? -0.95 -6.672 -5.367 1 97.69 84 TYR B N 1
ATOM 1589 C CA . TYR B 1 84 ? -1.045 -5.223 -5.52 1 97.69 84 TYR B CA 1
ATOM 1590 C C . TYR B 1 84 ? -2.498 -4.77 -5.496 1 97.69 84 TYR B C 1
ATOM 1592 O O . TYR B 1 84 ? -2.812 -3.697 -4.969 1 97.69 84 TYR B O 1
ATOM 1600 N N . CYS B 1 85 ? -3.385 -5.555 -6.016 1 95.38 85 CYS B N 1
ATOM 1601 C CA . CYS B 1 85 ? -4.691 -4.949 -6.25 1 95.38 85 CYS B CA 1
ATOM 1602 C C . CYS B 1 85 ? -5.809 -5.855 -5.75 1 95.38 85 CYS B C 1
ATOM 1604 O O . CYS B 1 85 ? -6.988 -5.555 -5.941 1 95.38 85 CYS B O 1
ATOM 1606 N N . ASN B 1 86 ? -5.5 -7.012 -5.219 1 96 86 ASN B N 1
ATOM 1607 C CA . ASN B 1 86 ? -6.473 -7.871 -4.547 1 96 86 ASN B CA 1
ATOM 1608 C C . ASN B 1 86 ? -7.445 -8.5 -5.539 1 96 86 ASN B C 1
ATOM 1610 O O . ASN B 1 86 ? -8.586 -8.805 -5.188 1 96 86 ASN B O 1
ATOM 1614 N N . HIS B 1 87 ? -7.012 -8.641 -6.77 1 95.94 87 HIS B N 1
ATOM 1615 C CA . HIS B 1 87 ? -7.871 -9.148 -7.832 1 95.94 87 HIS B CA 1
ATOM 1616 C C . HIS B 1 87 ? -7.125 -10.148 -8.711 1 95.94 87 HIS B C 1
ATOM 1618 O O . HIS B 1 87 ? -5.957 -9.938 -9.047 1 95.94 87 HIS B O 1
ATOM 1624 N N . VAL B 1 88 ? -7.805 -11.312 -9 1 96.62 88 VAL B N 1
ATOM 1625 C CA . VAL B 1 88 ? -7.184 -12.297 -9.883 1 96.62 88 VAL B CA 1
ATOM 1626 C C . VAL B 1 88 ? -8.258 -12.992 -10.719 1 96.62 88 VAL B C 1
ATOM 1628 O O . VAL B 1 88 ? -9.352 -13.266 -10.219 1 96.62 88 VAL B O 1
ATOM 1631 N N . VAL B 1 89 ? -7.969 -13.172 -11.945 1 96.56 89 VAL B N 1
ATOM 1632 C CA . VAL B 1 89 ? -8.836 -13.953 -12.828 1 96.56 89 VAL B CA 1
ATOM 1633 C C . VAL B 1 89 ? -8.383 -15.406 -12.844 1 96.56 89 VAL B C 1
ATOM 1635 O O . VAL B 1 89 ? -7.266 -15.711 -13.273 1 96.56 89 VAL B O 1
ATOM 1638 N N . LEU B 1 90 ? -9.227 -16.297 -12.367 1 95.88 90 LEU B N 1
ATOM 1639 C CA . LEU B 1 90 ? -8.883 -17.719 -12.281 1 95.88 90 LEU B CA 1
ATOM 1640 C C . LEU B 1 90 ? -9.531 -18.5 -13.414 1 95.88 90 LEU B C 1
ATOM 1642 O O . LEU B 1 90 ? -10.641 -18.188 -13.844 1 95.88 90 LEU B O 1
ATOM 1646 N N . HIS B 1 91 ? -8.789 -19.312 -13.891 1 95.62 91 HIS B N 1
ATOM 1647 C CA . HIS B 1 91 ? -9.281 -20.297 -14.859 1 95.62 91 HIS B CA 1
ATOM 1648 C C . HIS B 1 91 ? -8.641 -21.656 -14.633 1 95.62 91 HIS B C 1
ATOM 1650 O O . HIS B 1 91 ? -7.809 -21.828 -13.742 1 95.62 91 HIS B O 1
ATOM 1656 N N . GLN B 1 92 ? -9.031 -22.578 -15.414 1 94.69 92 GLN B N 1
ATOM 1657 C CA . GLN B 1 92 ? -8.695 -23.984 -15.188 1 94.69 92 GLN B CA 1
ATOM 1658 C C . GLN B 1 92 ? -7.184 -24.188 -15.172 1 94.69 92 GLN B C 1
ATOM 1660 O O . GLN B 1 92 ? -6.664 -24.969 -14.375 1 94.69 92 GLN B O 1
ATOM 1665 N N . ASP B 1 93 ? -6.48 -23.469 -15.891 1 95.62 93 ASP B N 1
ATOM 1666 C CA . ASP B 1 93 ? -5.055 -23.719 -16.078 1 95.62 93 ASP B CA 1
ATOM 1667 C C . ASP B 1 93 ? -4.227 -22.969 -15.031 1 95.62 93 ASP B C 1
ATOM 1669 O O . ASP B 1 93 ? -3.055 -23.297 -14.82 1 95.62 93 ASP B O 1
ATOM 1673 N N . ASN B 1 94 ? -4.844 -22 -14.359 1 97.19 94 ASN B N 1
ATOM 1674 C CA . ASN B 1 94 ? -3.994 -21.203 -13.477 1 97.19 94 ASN B CA 1
ATOM 1675 C C . ASN B 1 94 ? -4.422 -21.344 -12.016 1 97.19 94 ASN B C 1
ATOM 1677 O O . ASN B 1 94 ? -3.688 -20.938 -11.109 1 97.19 94 ASN B O 1
ATOM 1681 N N . CYS B 1 95 ? -5.473 -21.953 -11.758 1 96.25 95 CYS B N 1
ATOM 1682 C CA . CYS B 1 95 ? -6.059 -22 -10.422 1 96.25 95 CYS B CA 1
ATOM 1683 C C . CYS B 1 95 ? -5.145 -22.734 -9.445 1 96.25 95 CYS B C 1
ATOM 1685 O O . CYS B 1 95 ? -4.738 -22.172 -8.422 1 96.25 95 CYS B O 1
ATOM 1687 N N . LEU B 1 96 ? -4.777 -23.906 -9.766 1 97 96 LEU B N 1
ATOM 1688 C CA . LEU B 1 96 ? -3.988 -24.719 -8.859 1 97 96 LEU B CA 1
ATOM 1689 C C . LEU B 1 96 ? -2.621 -24.109 -8.609 1 97 96 LEU B C 1
ATOM 1691 O O . LEU B 1 96 ? -2.213 -23.938 -7.453 1 97 96 LEU B O 1
ATOM 1695 N N . PRO B 1 97 ? -1.924 -23.719 -9.664 1 98.12 97 PRO B N 1
ATOM 1696 C CA . PRO B 1 97 ? -0.623 -23.094 -9.414 1 98.12 97 PRO B CA 1
ATOM 1697 C C . PRO B 1 97 ? -0.726 -21.828 -8.555 1 98.12 97 PRO B C 1
ATOM 1699 O O . PRO B 1 97 ? 0.159 -21.562 -7.734 1 98.12 97 PRO B O 1
ATOM 1702 N N . ILE B 1 98 ? -1.757 -21.062 -8.68 1 98.19 98 ILE B N 1
ATOM 1703 C CA . ILE B 1 98 ? -1.94 -19.859 -7.879 1 98.19 98 ILE B CA 1
ATOM 1704 C C . ILE B 1 98 ? -2.178 -20.234 -6.418 1 98.19 98 ILE B C 1
ATOM 1706 O O . ILE B 1 98 ? -1.624 -19.609 -5.512 1 98.19 98 ILE B O 1
ATOM 1710 N N . LEU B 1 99 ? -2.941 -21.281 -6.246 1 97.19 99 LEU B N 1
ATOM 1711 C CA . LEU B 1 99 ? -3.205 -21.75 -4.883 1 97.19 99 LEU B CA 1
ATOM 1712 C C . LEU B 1 99 ? -1.936 -22.281 -4.234 1 97.19 99 LEU B C 1
ATOM 1714 O O . LEU B 1 99 ? -1.716 -22.094 -3.037 1 97.19 99 LEU B O 1
ATOM 1718 N N . ILE B 1 100 ? -1.13 -22.922 -4.98 1 98.06 100 ILE B N 1
ATOM 1719 C CA . ILE B 1 100 ? 0.15 -23.422 -4.5 1 98.06 100 ILE B CA 1
ATOM 1720 C C . ILE B 1 100 ? 1.03 -22.266 -4.051 1 98.06 100 ILE B C 1
ATOM 1722 O O . ILE B 1 100 ? 1.6 -22.281 -2.959 1 98.06 100 ILE B O 1
ATOM 1726 N N . LEU B 1 101 ? 1.095 -21.25 -4.852 1 98.38 101 LEU B N 1
ATOM 1727 C CA . LEU B 1 101 ? 1.855 -20.047 -4.496 1 98.38 101 LEU B CA 1
ATOM 1728 C C . LEU B 1 101 ? 1.284 -19.391 -3.244 1 98.38 101 LEU B C 1
ATOM 1730 O O . LEU B 1 101 ? 2.035 -18.984 -2.355 1 98.38 101 LEU B O 1
ATOM 1734 N N . ALA B 1 102 ? -0.03 -19.312 -3.182 1 98.19 102 ALA B N 1
ATOM 1735 C CA . ALA B 1 102 ? -0.687 -18.719 -2.021 1 98.19 102 ALA B CA 1
ATOM 1736 C C . ALA B 1 102 ? -0.311 -19.453 -0.739 1 98.19 102 ALA B C 1
ATOM 1738 O O . ALA B 1 102 ? -0.057 -18.828 0.293 1 98.19 102 ALA B O 1
ATOM 1739 N N . ASP B 1 103 ? -0.291 -20.75 -0.877 1 97.81 103 ASP B N 1
ATOM 1740 C CA . ASP B 1 103 ? 0.073 -21.562 0.276 1 97.81 103 ASP B CA 1
ATOM 1741 C C . ASP B 1 103 ? 1.556 -21.406 0.611 1 97.81 103 ASP B C 1
ATOM 1743 O O . ASP B 1 103 ? 1.917 -21.203 1.772 1 97.81 103 ASP B O 1
ATOM 1747 N N . LYS B 1 104 ? 2.383 -21.453 -0.341 1 97.94 104 LYS B N 1
ATOM 1748 C CA . LYS B 1 104 ? 3.83 -21.391 -0.167 1 97.94 104 LYS B CA 1
ATOM 1749 C C . LYS B 1 104 ? 4.242 -20.078 0.488 1 97.94 104 LYS B C 1
ATOM 1751 O O . LYS B 1 104 ? 5.102 -20.047 1.37 1 97.94 104 LYS B O 1
ATOM 1756 N N . TYR B 1 105 ? 3.602 -19.031 0.073 1 97.94 105 TYR B N 1
ATOM 1757 C CA . TYR B 1 105 ? 3.988 -17.719 0.566 1 97.94 105 TYR B CA 1
ATOM 1758 C C . TYR B 1 105 ? 2.996 -17.203 1.605 1 97.94 105 TYR B C 1
ATOM 1760 O O . TYR B 1 105 ? 3.043 -16.047 2.002 1 97.94 105 TYR B O 1
ATOM 1768 N N . ASN B 1 106 ? 2.066 -18.047 1.978 1 97.62 106 ASN B N 1
ATOM 1769 C CA . ASN B 1 106 ? 1.102 -17.797 3.043 1 97.62 106 ASN B CA 1
ATOM 1770 C C . ASN B 1 106 ? 0.298 -16.531 2.781 1 97.62 106 ASN B C 1
ATOM 1772 O O . ASN B 1 106 ? 0.19 -15.664 3.654 1 97.62 106 ASN B O 1
ATOM 1776 N N . VAL B 1 107 ? -0.199 -16.422 1.602 1 97.75 107 VAL B N 1
ATOM 1777 C CA . VAL B 1 107 ? -1.126 -15.344 1.267 1 97.75 107 VAL B CA 1
ATOM 1778 C C . VAL B 1 107 ? -2.547 -15.75 1.649 1 97.75 107 VAL B C 1
ATOM 1780 O O . VAL B 1 107 ? -3.273 -16.328 0.84 1 97.75 107 VAL B O 1
ATOM 1783 N N . ILE B 1 108 ? -2.973 -15.297 2.742 1 95 108 ILE B N 1
ATOM 1784 C CA . ILE B 1 108 ? -4.199 -15.781 3.371 1 95 108 ILE B CA 1
ATOM 1785 C C . ILE B 1 108 ? -5.406 -15.32 2.555 1 95 108 ILE B C 1
ATOM 1787 O O . ILE B 1 108 ? -6.398 -16.047 2.447 1 95 108 ILE B O 1
ATOM 1791 N N . SER B 1 109 ? -5.34 -14.195 2.025 1 93.94 109 SER B N 1
ATOM 1792 C CA . SER B 1 109 ? -6.465 -13.625 1.292 1 93.94 109 SER B CA 1
ATOM 1793 C C . SER B 1 109 ? -6.754 -14.414 0.022 1 93.94 109 SER B C 1
ATOM 1795 O O . SER B 1 109 ? -7.832 -14.289 -0.561 1 93.94 109 SER B O 1
ATOM 1797 N N . LEU B 1 110 ? -5.832 -15.195 -0.445 1 92.06 110 LEU B N 1
ATOM 1798 C CA . LEU B 1 110 ? -6.008 -16.016 -1.643 1 92.06 110 LEU B CA 1
ATOM 1799 C C . LEU B 1 110 ? -6.293 -17.469 -1.275 1 92.06 110 LEU B C 1
ATOM 1801 O O . LEU B 1 110 ? -6.645 -18.266 -2.141 1 92.06 110 LEU B O 1
ATOM 1805 N N . LYS B 1 111 ? -6.133 -17.828 -0.046 1 82.62 111 LYS B N 1
ATOM 1806 C CA . LYS B 1 111 ? -6.395 -19.188 0.383 1 82.62 111 LYS B CA 1
ATOM 1807 C C . LYS B 1 111 ? -7.875 -19.391 0.705 1 82.62 111 LYS B C 1
ATOM 1809 O O . LYS B 1 111 ? -8.344 -20.531 0.805 1 82.62 111 LYS B O 1
ATOM 1814 N N . LYS B 1 112 ? -8.562 -18.312 0.817 1 66.31 112 LYS B N 1
ATOM 1815 C CA . LYS B 1 112 ? -9.953 -18.453 1.219 1 66.31 112 LYS B CA 1
ATOM 1816 C C . LYS B 1 112 ? -10.875 -18.547 0.002 1 66.31 112 LYS B C 1
ATOM 1818 O O . LYS B 1 112 ? -10.602 -17.938 -1.037 1 66.31 112 LYS B O 1
#

InterPro domains:
  IPR000210 BTB/POZ domain [PF00651] (16-111)
  IPR000210 BTB/POZ domain [PS50097] (24-92)
  IPR000210 BTB/POZ domain [SM00225] (24-112)
  IPR011333 SKP1/BTB/POZ domain superfamily [G3DSA:3.30.710.10] (2-112)
  IPR011333 SKP1/BTB/POZ domain superfamily [SSF54695] (9-111)
  IPR051481 BTB/POZ domain-containing protein and Galectin-3-binding [PTHR24410] (3-112)

Nearest PDB structures (foldseek):
  8rit-assembly1_B  TM=8.827E-01  e=3.381E-06  Xenopus laevis
  2vpk-assembly1_A-2  TM=8.083E-01  e=7.641E-06  Homo sapiens
  8p2n-assembly1_B  TM=8.277E-01  e=1.344E-05  Xenopus laevis
  8rir-assembly1_B  TM=8.419E-01  e=2.516E-05  Xenopus laevis
  8p2o-assembly1_B  TM=8.332E-01  e=2.363E-05  Xenopus laevis

Foldseek 3Di:
DDDDDDPLVVLVVQLVCWQPQVVFQEWEAEPPDIGGDHLCLLVVQFVQSCVVPVDDRPPHYYYHYDYDDDLLSVCVSQLSSCSRRVDHDDDDSNLVSSCVVCVVRVRPSSVD/DDDDDDPLVVLVVQLVCWQPQVVFQEWEAEPPDIGGDHLCLLVVQFVQSCVVPVDDRPPHYYYHYDYDDDLLSVCVSQLSSCSRRVDHDDDDSNLVSSCVVCVVRVRPSSVD

Radius of gyration: 18.06 Å; Cα contacts (8 Å, |Δi|>4): 359; chains: 2; bounding box: 39×51×33 Å

pLDDT: mean 93.79, std 7.67, range [62.59, 98.56]

Solvent-accessible surface area (backbone atoms only — not comparable to full-atom values): 12170 Å² total; per-residue (Å²): 84,86,45,67,45,62,48,64,59,59,31,48,50,37,45,74,44,53,65,24,66,75,87,37,53,28,34,41,31,42,84,93,44,74,36,35,32,43,59,66,50,46,28,62,51,10,64,54,44,31,65,74,57,64,61,80,70,79,37,59,66,42,77,45,76,46,91,63,56,69,67,37,50,70,40,38,63,56,51,55,44,20,60,41,38,44,44,44,78,40,45,89,86,44,42,63,39,48,46,50,49,22,60,75,37,47,24,59,69,64,70,104,85,85,44,67,45,62,48,66,61,58,31,48,50,36,45,73,44,55,65,23,67,77,86,37,53,27,33,40,30,43,85,94,44,74,36,34,32,43,60,65,49,46,29,62,52,9,63,52,44,30,64,74,57,64,63,81,71,80,39,58,67,41,77,45,78,48,91,64,58,71,68,38,48,71,42,39,64,55,51,56,43,20,59,40,37,45,44,44,78,40,46,91,88,45,41,60,39,46,46,50,50,21,60,76,36,48,22,60,69,64,70,105

Secondary structure (DSSP, 8-state):
-EEE--HHHHHHTTGGGTT--TT--EEEEETTEEEEE-HHHHHHH-HHHHHHH-S---SSPEEEEE---HHHHHHHHHHHHHHHHSEEE--TTTHHHHHHHHHHTT-HHHH-/-EEE--HHHHHHTTGGGTT--TT--EEEEETTEEEEE-HHHHHHH-HHHHHHH-S---SSPEEEEE---HHHHHHHHHHHHHHHHSEEE--TTTHHHHHHHHHHTT-HHHH-

Organism: Necator americanus (NCBI:txid51031)